Protein AF-A0AAD7XGA7-F1 (afdb_monomer)

Solvent-accessible surface area (backbone atoms only — not comparable to full-atom values): 20616 Å² total; per-residue (Å²): 137,58,79,69,60,62,56,56,60,54,59,63,58,65,71,72,74,77,84,82,86,83,87,84,80,91,86,93,84,79,73,71,61,60,57,54,52,50,51,51,54,51,52,55,58,54,64,69,71,58,70,83,87,40,52,66,62,49,49,53,52,42,36,77,71,39,61,87,50,31,67,64,58,67,72,50,53,56,70,55,52,43,50,49,52,54,51,50,51,29,59,74,70,67,54,63,84,75,68,81,78,76,78,78,74,82,79,84,74,87,77,80,96,81,59,73,79,62,52,59,56,54,56,51,56,52,51,55,53,50,52,54,54,38,53,53,40,43,52,52,22,52,55,27,43,50,52,17,50,53,28,52,54,52,69,72,69,63,51,72,71,40,44,67,72,62,31,71,73,57,44,54,49,44,67,52,32,35,56,46,12,25,55,26,7,48,52,19,18,52,52,29,46,52,52,34,51,54,40,52,53,24,55,78,64,77,33,59,70,60,32,53,53,48,58,62,72,42,44,67,58,53,53,50,26,50,52,30,36,54,50,15,55,54,31,40,54,51,41,53,46,50,53,45,50,48,73,31,67,70,74,58,18,51,54,52,41,54,51,50,50,50,52,49,51,51,50,52,52,51,50,52,52,51,50,62,68,45,46,72,77,72,48,76,78,76,77,78,76,74,76,77,71,92,78,75,95,82,83,82,80,84,84,79,87,80,91,76,96,79,81,81,92,78,81,88,74,75,79,81,81,82,74,82,73,79,77,77,77,79,76,90,79,80,91,83,86,90,131

Secondary structure (DSSP, 8-state):
--HHHHHHHHHHHHSSS-------------SHHHHHHHHHHHHHHHHHSS-TT-HHHHHHHHHHH-HHHHHHHHHS-HHHHHHHHHHHHHHHTT--------------PPPPTT-HHHHHHHHHHHHHHHHHHHHHHHHHHHHHHHHHHHHHHHHHH--HHHHHHH-HHHHHHHHHHHHHHHHHHHHHHHHHHHHHHHHHHHHHTT-HHHHHHHHHHTHHHHHHHHHHHHHHHHHHHHHHHHHHHHHS-HHHHHHHHHHHHHHHHHHHHHHHHHHHHHHHHHSPPPPPPPP--S-SSS-----------------------------------------

pLDDT: mean 76.24, std 19.51, range [33.47, 98.12]

Mean predicted aligned error: 15.99 Å

Organism: NCBI:txid2483200

Sequence (339 aa):
MSHAEVASARLIHSHAARGTTTTNGHGTTSNGESTRNLHAIAMTNLLQSVDCTNAEAVREHIKNRIPALAELVTEMDDATVLEFVAQFQRIVRGELPRRPRRRIEPKARAYPENEDEDEEKEDKLDIERVAFRLDGIEMYALVVSLTAGFGFSSLEMISDEEFEHLGWPFTWIFVVTAPLTVLCGLYATIVFALCSMYAKTALGSNKDKEMGVFMNSTGIYRLRAFNHFLVSIACFAIDVLIICLAKFRTRFGFLVCVFLAYLLYDGLRDTKAILAAAGPIFAPPPPPPPPSSPLAENSDADESSRVDPHRHKQQQKSPPVFTKRSSMRVSLSGGFFRR

Structure (mmCIF, N/CA/C/O backbone):
data_AF-A0AAD7XGA7-F1
#
_entry.id   AF-A0AAD7XGA7-F1
#
loop_
_atom_site.group_PDB
_atom_site.id
_atom_site.type_symbol
_atom_site.label_atom_id
_atom_site.label_alt_id
_atom_site.label_comp_id
_atom_site.label_asym_id
_atom_site.label_entity_id
_atom_site.label_seq_id
_atom_site.pdbx_PDB_ins_code
_atom_site.Cartn_x
_atom_site.Cartn_y
_atom_site.Cartn_z
_atom_site.occupancy
_atom_site.B_iso_or_equiv
_atom_site.auth_seq_id
_atom_site.auth_comp_id
_atom_site.auth_asym_id
_atom_site.auth_atom_id
_atom_site.pdbx_PDB_model_num
ATOM 1 N N . MET A 1 1 ? 34.761 36.275 -6.799 1.00 48.00 1 MET A N 1
ATOM 2 C CA . MET A 1 1 ? 34.859 35.639 -5.469 1.00 48.00 1 MET A CA 1
ATOM 3 C C . MET A 1 1 ? 35.371 36.675 -4.499 1.00 48.00 1 MET A C 1
ATOM 5 O O . MET A 1 1 ? 36.431 37.247 -4.736 1.00 48.00 1 MET A O 1
ATOM 9 N N . SER A 1 2 ? 34.557 37.019 -3.505 1.00 44.62 2 SER A N 1
ATOM 10 C CA . SER A 1 2 ? 34.856 38.134 -2.602 1.00 44.62 2 SER A CA 1
ATOM 11 C C . SER A 1 2 ? 35.764 37.672 -1.459 1.00 44.62 2 SER A C 1
ATOM 13 O O . SER A 1 2 ? 35.737 36.508 -1.061 1.00 44.62 2 SER A O 1
ATOM 15 N N . HIS A 1 3 ? 36.555 38.586 -0.895 1.00 41.09 3 HIS A N 1
ATOM 16 C CA . HIS A 1 3 ? 37.446 38.310 0.240 1.00 41.09 3 HIS A CA 1
ATOM 17 C C . HIS A 1 3 ? 36.727 37.727 1.480 1.00 41.09 3 HIS A C 1
ATOM 19 O O . HIS A 1 3 ? 37.387 37.148 2.342 1.00 41.09 3 HIS A O 1
ATOM 25 N N . ALA A 1 4 ? 35.391 37.811 1.553 1.00 46.69 4 ALA A N 1
ATOM 26 C CA . ALA A 1 4 ? 34.590 37.193 2.608 1.00 46.69 4 ALA A CA 1
ATOM 27 C C . ALA A 1 4 ? 34.460 35.660 2.461 1.00 46.69 4 ALA A C 1
ATOM 29 O O . ALA A 1 4 ? 34.395 34.951 3.465 1.00 46.69 4 ALA A O 1
ATOM 30 N N . GLU A 1 5 ? 34.505 35.120 1.237 1.00 46.31 5 GLU A N 1
ATOM 31 C CA . GLU A 1 5 ? 34.394 33.669 0.990 1.00 46.31 5 GLU A CA 1
ATOM 32 C C . GLU A 1 5 ? 35.684 32.921 1.366 1.00 46.31 5 GLU A C 1
ATOM 34 O O . GLU A 1 5 ? 35.641 31.805 1.884 1.00 46.31 5 GLU A O 1
ATOM 39 N N . VAL A 1 6 ? 36.845 33.570 1.213 1.00 56.69 6 VAL A N 1
ATOM 40 C CA . VAL A 1 6 ? 38.153 32.993 1.579 1.00 56.69 6 VAL A CA 1
ATOM 41 C C . VAL A 1 6 ? 38.350 32.944 3.104 1.00 56.69 6 VAL A C 1
ATOM 43 O O . VAL A 1 6 ? 39.041 32.058 3.613 1.00 56.69 6 VAL A O 1
ATOM 46 N N . ALA A 1 7 ? 37.709 33.845 3.856 1.00 48.78 7 ALA A N 1
ATOM 47 C CA . ALA A 1 7 ? 37.758 33.845 5.320 1.00 48.78 7 ALA A CA 1
ATOM 48 C C . ALA A 1 7 ? 36.898 32.725 5.937 1.00 48.78 7 ALA A C 1
ATOM 50 O O . ALA A 1 7 ? 37.311 32.109 6.919 1.00 48.78 7 ALA A O 1
ATOM 51 N N . SER A 1 8 ? 35.752 32.401 5.325 1.00 44.28 8 SER A N 1
ATOM 52 C CA . SER A 1 8 ? 34.866 31.330 5.808 1.00 44.28 8 SER A CA 1
ATOM 53 C C . SER A 1 8 ? 35.456 29.931 5.567 1.00 44.28 8 SER A C 1
ATOM 55 O O . SER A 1 8 ? 35.409 29.071 6.447 1.00 44.28 8 SER A O 1
ATOM 57 N N . ALA A 1 9 ? 36.138 29.723 4.434 1.00 46.97 9 ALA A N 1
ATOM 58 C CA . ALA A 1 9 ? 36.804 28.452 4.127 1.00 46.97 9 ALA A CA 1
ATOM 59 C C . ALA A 1 9 ? 38.007 28.146 5.049 1.00 46.97 9 ALA A C 1
ATOM 61 O O . ALA A 1 9 ? 38.299 26.981 5.328 1.00 46.97 9 ALA A O 1
ATOM 62 N N . ARG A 1 10 ? 38.691 29.173 5.581 1.00 47.06 10 ARG A N 1
ATOM 63 C CA . ARG A 1 10 ? 39.815 28.985 6.522 1.00 47.06 10 ARG A CA 1
ATOM 64 C C . ARG A 1 10 ? 39.383 28.650 7.950 1.00 47.06 10 ARG A C 1
ATOM 66 O O . ARG A 1 10 ? 40.171 28.038 8.669 1.00 47.06 10 ARG A O 1
ATOM 73 N N . LEU A 1 11 ? 38.157 28.985 8.356 1.00 45.00 11 LEU A N 1
ATOM 74 C CA . LEU A 1 11 ? 37.659 28.642 9.693 1.00 45.00 11 LEU A CA 1
ATOM 75 C C . LEU A 1 11 ? 37.227 27.169 9.798 1.00 45.00 11 LEU A C 1
ATOM 77 O O . LEU A 1 11 ? 37.365 26.559 10.853 1.00 45.00 11 LEU A O 1
ATOM 81 N N . ILE A 1 12 ? 36.770 26.575 8.691 1.00 47.19 12 ILE A N 1
ATOM 82 C CA . ILE A 1 12 ? 36.323 25.173 8.650 1.00 47.19 12 ILE A CA 1
ATOM 83 C C . ILE A 1 12 ? 37.523 24.208 8.641 1.00 47.19 12 ILE A C 1
ATOM 85 O O . ILE A 1 12 ? 37.477 23.152 9.269 1.00 47.19 12 ILE A O 1
ATOM 89 N N . HIS A 1 13 ? 38.645 24.595 8.027 1.00 43.72 13 HIS A N 1
ATOM 90 C CA . HIS A 1 13 ? 39.851 23.760 8.005 1.00 43.72 13 HIS A CA 1
ATOM 91 C C . HIS A 1 13 ? 40.674 23.786 9.307 1.00 43.72 13 HIS A C 1
ATOM 93 O O . HIS A 1 13 ? 41.436 22.850 9.548 1.00 43.72 13 HIS A O 1
ATOM 99 N N . SER A 1 14 ? 40.526 24.800 10.174 1.00 38.59 14 SER A N 1
ATOM 100 C CA . SER A 1 14 ? 41.306 24.883 11.424 1.00 38.59 14 SER A CA 1
ATOM 101 C C . SER A 1 14 ? 40.772 23.980 12.547 1.00 38.59 14 SER A C 1
ATOM 103 O O . SER A 1 14 ? 41.531 23.610 13.443 1.00 38.59 14 SER A O 1
ATOM 105 N N . HIS A 1 15 ? 39.511 23.543 12.465 1.00 42.59 15 HIS A N 1
ATOM 106 C CA . HIS A 1 15 ? 38.919 22.604 13.425 1.00 42.59 15 HIS A CA 1
ATOM 107 C C . HIS A 1 15 ? 39.176 21.124 13.096 1.00 42.59 15 HIS A C 1
ATOM 109 O O . HIS A 1 15 ? 39.022 20.279 13.974 1.00 42.59 15 HIS A O 1
ATOM 115 N N . ALA A 1 16 ? 39.636 20.799 11.883 1.00 42.88 16 ALA A N 1
ATOM 116 C CA . ALA A 1 16 ? 39.918 19.420 11.472 1.00 42.88 16 ALA A CA 1
ATOM 117 C C . ALA A 1 16 ? 41.337 18.923 11.837 1.00 42.88 16 ALA A C 1
ATOM 119 O O . ALA A 1 16 ? 41.615 17.734 11.721 1.00 42.88 16 ALA A O 1
ATOM 120 N N . ALA A 1 17 ? 42.241 19.804 12.288 1.00 42.75 17 ALA A N 1
ATOM 121 C CA . ALA A 1 17 ? 43.667 19.484 12.462 1.00 42.75 17 ALA A CA 1
ATOM 122 C C . ALA A 1 17 ? 44.133 19.270 13.921 1.00 42.75 17 ALA A C 1
ATOM 124 O O . ALA A 1 17 ? 45.327 19.106 14.164 1.00 42.75 17 ALA A O 1
ATOM 125 N N . ARG A 1 18 ? 43.232 19.252 14.913 1.00 42.09 18 ARG A N 1
ATOM 126 C CA . ARG A 1 18 ? 43.569 18.929 16.317 1.00 42.09 18 ARG A CA 1
ATOM 127 C C . ARG A 1 18 ? 42.796 17.698 16.783 1.00 42.09 18 ARG A C 1
ATOM 129 O O . ARG A 1 18 ? 41.744 17.825 17.397 1.00 42.09 18 ARG A O 1
ATOM 136 N N . GLY A 1 19 ? 43.321 16.511 16.485 1.00 39.66 19 GLY A N 1
ATOM 137 C CA . GLY A 1 19 ? 42.663 15.257 16.860 1.00 39.66 19 GLY A CA 1
ATOM 138 C C . GLY A 1 19 ? 43.491 13.984 16.668 1.00 39.66 19 GLY A C 1
ATOM 139 O O . GLY A 1 19 ? 42.946 12.971 16.258 1.00 39.66 19 GLY A O 1
ATOM 140 N N . THR A 1 20 ? 44.791 14.013 16.951 1.00 46.19 20 THR A N 1
ATOM 141 C CA . THR A 1 20 ? 45.648 12.821 17.130 1.00 46.19 20 THR A CA 1
ATOM 142 C C . THR A 1 20 ? 46.496 13.128 18.364 1.00 46.19 20 THR A C 1
ATOM 144 O O . THR A 1 20 ? 47.110 14.188 18.402 1.00 46.19 20 THR A O 1
ATOM 147 N N . THR A 1 21 ? 46.549 12.373 19.457 1.00 42.97 2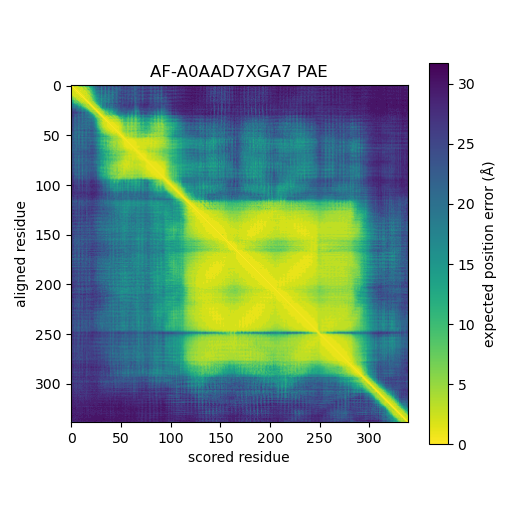1 THR A N 1
ATOM 148 C CA . THR A 1 21 ? 46.610 10.919 19.661 1.00 42.97 21 THR A CA 1
ATOM 149 C C . THR A 1 21 ? 46.607 10.722 21.185 1.00 42.97 21 THR A C 1
ATOM 151 O O . THR A 1 21 ? 47.334 11.474 21.823 1.00 42.97 21 THR A O 1
ATOM 154 N N . THR A 1 22 ? 45.881 9.736 21.738 1.00 37.78 22 THR A N 1
ATOM 155 C CA . THR A 1 22 ? 46.388 8.730 22.711 1.00 37.78 22 THR A CA 1
ATOM 156 C C . THR A 1 22 ? 45.269 7.839 23.288 1.00 37.78 22 THR A C 1
ATOM 158 O O . THR A 1 22 ? 44.403 8.278 24.031 1.00 37.78 22 THR A O 1
ATOM 161 N N . THR A 1 23 ? 45.366 6.554 22.932 1.00 44.09 23 THR A N 1
ATOM 162 C CA . THR A 1 23 ? 45.214 5.339 23.762 1.00 44.09 23 THR A CA 1
ATOM 163 C C . THR A 1 23 ? 43.955 5.066 24.605 1.00 44.09 23 THR A C 1
ATOM 165 O O . THR A 1 23 ? 43.689 5.730 25.599 1.00 44.09 23 THR A O 1
ATOM 168 N N . ASN A 1 24 ? 43.410 3.876 24.312 1.00 40.06 24 ASN A N 1
ATOM 169 C CA . ASN A 1 24 ? 42.726 2.905 25.176 1.00 40.06 24 ASN A CA 1
ATOM 170 C C . ASN A 1 24 ? 41.210 3.018 25.380 1.00 40.06 24 ASN A C 1
ATOM 172 O O . ASN A 1 24 ? 40.706 3.933 26.014 1.00 40.06 24 ASN A O 1
ATOM 176 N N . GLY A 1 25 ? 40.538 1.927 24.992 1.00 43.03 25 GLY A N 1
ATOM 177 C CA . GLY A 1 25 ? 39.395 1.392 25.728 1.00 43.03 25 GLY A CA 1
ATOM 178 C C . GLY A 1 25 ? 38.019 1.681 25.136 1.00 43.03 25 GLY A C 1
ATOM 179 O O . GLY A 1 25 ? 37.479 2.754 25.328 1.00 43.03 25 GLY A O 1
ATOM 180 N N . HIS A 1 26 ? 37.446 0.645 24.517 1.00 49.06 26 HIS A N 1
ATOM 181 C CA . HIS A 1 26 ? 36.036 0.246 24.634 1.00 49.06 26 HIS A CA 1
ATOM 182 C C . HIS A 1 26 ? 34.930 1.293 24.356 1.00 49.06 26 HIS A C 1
ATOM 184 O O . HIS A 1 26 ? 34.649 2.162 25.173 1.00 49.06 26 HIS A O 1
ATOM 190 N N . GLY A 1 27 ? 34.191 1.089 23.256 1.00 46.06 27 GLY A N 1
ATOM 191 C CA . GLY A 1 27 ? 32.863 1.683 23.039 1.00 46.06 27 GLY A CA 1
ATOM 192 C C . GLY A 1 27 ? 32.710 2.386 21.691 1.00 46.06 27 GLY A C 1
ATOM 193 O O . GLY A 1 27 ? 32.879 3.595 21.590 1.00 46.06 27 GLY A O 1
ATOM 194 N N . THR A 1 28 ? 32.359 1.640 20.642 1.00 51.22 28 THR A N 1
ATOM 195 C CA . THR A 1 28 ? 32.088 2.185 19.301 1.00 51.22 28 THR A CA 1
ATOM 196 C C . THR A 1 28 ? 30.614 2.050 18.936 1.00 51.22 28 THR A C 1
ATOM 198 O O . THR A 1 28 ? 30.258 1.144 18.197 1.00 51.22 28 THR A O 1
ATOM 201 N N . THR A 1 29 ? 29.772 2.966 19.414 1.00 52.16 29 THR A N 1
ATOM 202 C CA . THR A 1 29 ? 28.463 3.316 18.822 1.00 52.16 29 THR A CA 1
ATOM 203 C C . THR A 1 29 ? 28.006 4.628 19.467 1.00 52.16 29 THR A C 1
ATOM 205 O O . THR A 1 29 ? 27.763 4.598 20.665 1.00 52.16 29 THR A O 1
ATOM 208 N N . SER A 1 30 ? 27.942 5.751 18.723 1.00 53.09 30 SER A N 1
ATOM 209 C CA . SER A 1 30 ? 27.145 6.979 19.037 1.00 53.09 30 SER A CA 1
ATOM 210 C C . SER A 1 30 ? 27.674 8.287 18.378 1.00 53.09 30 SER A C 1
ATOM 212 O O . SER A 1 30 ? 27.474 9.372 18.914 1.00 53.09 30 SER A O 1
ATOM 214 N N . ASN A 1 31 ? 28.324 8.266 17.205 1.00 51.50 31 ASN A N 1
ATOM 215 C CA . ASN A 1 31 ? 28.651 9.529 16.494 1.00 51.50 31 ASN A CA 1
ATOM 216 C C . ASN A 1 31 ? 27.720 9.851 15.308 1.00 51.50 31 ASN A C 1
ATOM 218 O O . ASN A 1 31 ? 27.704 10.987 14.843 1.00 51.50 31 ASN A O 1
ATOM 222 N N . GLY A 1 32 ? 26.894 8.901 14.851 1.00 48.88 32 GLY A N 1
ATOM 223 C CA . GLY A 1 32 ? 25.951 9.112 13.739 1.00 48.88 32 GLY A CA 1
ATOM 224 C C . GLY A 1 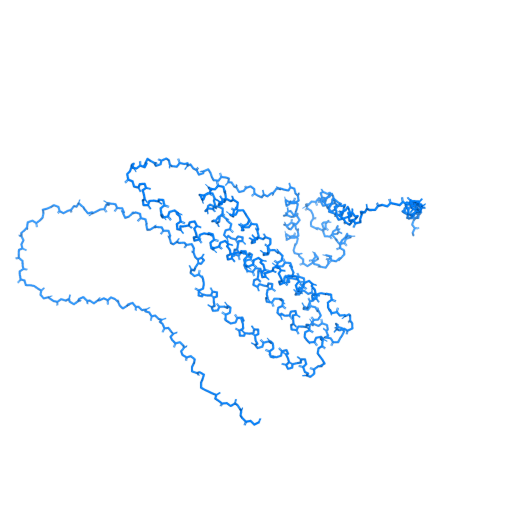32 ? 24.601 9.731 14.128 1.00 48.88 32 GLY A C 1
ATOM 225 O O . GLY A 1 32 ? 23.925 10.306 13.280 1.00 48.88 32 GLY A O 1
ATOM 226 N N . GLU A 1 33 ? 24.194 9.646 15.398 1.00 49.81 33 GLU A N 1
ATOM 227 C CA . GLU A 1 33 ? 22.916 10.218 15.861 1.00 49.81 33 GLU A CA 1
ATOM 228 C C . GLU A 1 33 ? 23.008 11.729 16.119 1.00 49.81 33 GLU A C 1
ATOM 230 O O . GLU A 1 33 ? 22.039 12.459 15.907 1.00 49.81 33 GLU A O 1
ATOM 235 N N . SER A 1 34 ? 24.195 12.226 16.485 1.00 52.56 34 SER A N 1
ATOM 236 C CA . SER A 1 34 ? 24.418 13.649 16.766 1.00 52.56 34 SER A CA 1
ATOM 237 C C . SER A 1 34 ? 24.274 14.523 15.510 1.00 52.56 34 SER A C 1
ATOM 239 O O . SER A 1 34 ? 23.644 15.580 15.549 1.00 52.56 34 SER A O 1
ATOM 241 N N . THR A 1 35 ? 24.756 14.055 14.353 1.00 54.00 35 THR A N 1
ATOM 242 C CA . THR A 1 35 ? 24.652 14.795 13.082 1.00 54.00 35 THR A CA 1
ATOM 243 C C . THR A 1 35 ? 23.235 14.791 12.504 1.00 54.00 35 THR A C 1
ATOM 245 O O . THR A 1 35 ? 22.808 15.797 11.936 1.00 54.00 35 THR A O 1
ATOM 248 N N . ARG A 1 36 ? 22.464 13.710 12.701 1.00 53.53 36 ARG A N 1
ATOM 249 C CA . ARG A 1 36 ? 21.051 13.629 12.283 1.00 53.53 36 ARG A CA 1
ATOM 250 C C . ARG A 1 36 ? 20.156 14.566 13.095 1.00 53.53 36 ARG A C 1
ATOM 252 O O . ARG A 1 36 ? 19.323 15.259 12.514 1.00 53.53 36 ARG A O 1
ATOM 259 N N . ASN A 1 37 ? 20.384 14.660 14.406 1.00 58.28 37 ASN A N 1
ATOM 260 C CA . ASN A 1 37 ? 19.661 15.604 15.261 1.00 58.28 37 ASN A CA 1
ATOM 261 C C . ASN A 1 37 ? 20.009 17.063 14.933 1.00 58.28 37 ASN A C 1
ATOM 263 O O . ASN A 1 37 ? 19.118 17.910 14.927 1.00 58.28 37 ASN A O 1
ATOM 267 N N . LEU A 1 38 ? 21.265 17.360 14.577 1.00 66.69 38 LEU A N 1
ATOM 268 C CA . LEU A 1 38 ? 21.657 18.709 14.157 1.00 66.69 38 LEU A CA 1
ATOM 269 C C . LEU A 1 38 ? 20.983 19.128 12.842 1.00 66.69 38 LEU A C 1
ATOM 271 O O . LEU A 1 38 ? 20.520 20.261 12.727 1.00 66.69 38 LEU A O 1
ATOM 275 N N . HIS A 1 39 ? 20.888 18.212 11.872 1.00 60.50 39 HIS A N 1
ATOM 276 C CA . HIS A 1 39 ? 20.206 18.468 10.602 1.00 60.50 39 HIS A CA 1
ATOM 277 C C . HIS A 1 39 ? 18.705 18.691 10.793 1.00 60.50 39 HIS A C 1
ATOM 279 O O . HIS A 1 39 ? 18.154 19.620 10.204 1.00 60.50 39 HIS A O 1
ATOM 285 N N . ALA A 1 40 ? 18.061 17.893 11.652 1.00 57.28 40 ALA A N 1
ATOM 286 C CA . ALA A 1 40 ? 16.655 18.073 11.991 1.00 57.28 40 ALA A CA 1
ATOM 287 C C . ALA A 1 40 ? 16.422 19.439 12.654 1.00 57.28 40 ALA A C 1
ATOM 289 O O . ALA A 1 40 ? 15.600 20.205 12.168 1.00 57.28 40 ALA A O 1
ATOM 290 N N . ILE A 1 41 ? 17.204 19.794 13.683 1.00 68.06 41 ILE A N 1
ATOM 291 C CA . ILE A 1 41 ? 17.089 21.078 14.399 1.00 68.06 41 ILE A CA 1
ATOM 292 C C . ILE A 1 41 ? 17.356 22.274 13.470 1.00 68.06 41 ILE A C 1
ATOM 294 O O . ILE A 1 41 ? 16.639 23.275 13.532 1.00 68.06 41 ILE A O 1
ATOM 298 N N . ALA A 1 42 ? 18.345 22.174 12.576 1.00 70.00 42 ALA A N 1
ATOM 299 C CA . ALA A 1 42 ? 18.620 23.208 11.582 1.00 70.00 42 ALA A CA 1
ATOM 300 C C . ALA A 1 42 ? 17.446 23.384 10.604 1.00 70.00 42 ALA A C 1
ATOM 302 O O . ALA A 1 42 ? 17.057 24.520 10.335 1.00 70.00 42 ALA A O 1
ATOM 303 N N . MET A 1 43 ? 16.834 22.287 10.134 1.00 63.69 43 MET A N 1
ATOM 304 C CA . MET A 1 43 ? 15.638 22.330 9.279 1.00 63.69 43 MET A CA 1
ATOM 305 C C . MET A 1 43 ? 14.453 22.994 9.987 1.00 63.69 43 MET A C 1
ATOM 307 O O . MET A 1 43 ? 13.762 23.818 9.388 1.00 63.69 43 MET A O 1
ATOM 311 N N . THR A 1 44 ? 14.243 22.683 11.269 1.00 67.25 44 THR A N 1
ATOM 312 C CA . THR A 1 44 ? 13.156 23.253 12.075 1.00 67.25 44 THR A CA 1
ATOM 313 C C . THR A 1 44 ? 13.308 24.763 12.255 1.00 67.25 44 THR A C 1
ATOM 315 O O . THR A 1 44 ? 12.346 25.506 12.062 1.00 67.25 44 THR A O 1
ATOM 318 N N . ASN A 1 45 ? 14.520 25.228 12.574 1.00 71.31 45 ASN A N 1
ATOM 319 C CA . ASN A 1 45 ? 14.809 26.651 12.769 1.00 71.31 45 ASN A CA 1
ATOM 320 C C . ASN A 1 45 ? 14.756 27.439 11.451 1.00 71.31 45 ASN A C 1
ATOM 322 O O . ASN A 1 45 ? 14.292 28.577 11.429 1.00 71.31 45 ASN A O 1
ATOM 326 N N . LEU A 1 46 ? 15.180 26.828 10.339 1.00 65.44 46 LEU A N 1
ATOM 327 C CA . LEU A 1 46 ? 15.096 27.434 9.007 1.00 65.44 46 LEU A CA 1
ATOM 328 C C . LEU A 1 46 ? 13.642 27.679 8.593 1.00 65.44 46 LEU A C 1
ATOM 330 O O . LEU A 1 46 ? 13.294 28.792 8.202 1.00 65.44 46 LEU A O 1
ATOM 334 N N . LEU A 1 47 ? 12.773 26.682 8.761 1.00 62.69 47 LEU A N 1
ATOM 335 C CA . LEU A 1 47 ? 11.366 26.773 8.359 1.00 62.69 47 LEU A CA 1
ATOM 336 C C . LEU A 1 47 ? 10.508 27.657 9.277 1.00 62.69 47 LEU A C 1
ATOM 338 O O . LEU A 1 47 ? 9.412 28.051 8.882 1.00 62.69 47 LEU A O 1
ATOM 342 N N . GLN A 1 48 ? 10.993 28.000 10.474 1.00 72.19 48 GLN A N 1
ATOM 343 C CA . GLN A 1 48 ? 10.350 28.988 11.346 1.00 72.19 48 GLN A CA 1
ATOM 344 C C . GLN A 1 48 ? 10.591 30.438 10.903 1.00 72.19 48 GLN A C 1
ATOM 346 O O . GLN A 1 48 ? 9.804 31.306 11.269 1.00 72.19 48 GLN A O 1
ATOM 351 N N . SER A 1 49 ? 11.647 30.701 10.124 1.00 74.44 49 SER A N 1
ATOM 352 C CA . SER A 1 49 ? 12.019 32.056 9.684 1.00 74.44 49 SER A CA 1
ATOM 353 C C . SER A 1 49 ? 11.344 32.516 8.388 1.00 74.44 49 SER A C 1
ATOM 355 O O . SER A 1 49 ? 11.432 33.692 8.043 1.00 74.44 49 SER A O 1
ATOM 357 N N . VAL A 1 50 ? 10.678 31.610 7.666 1.00 75.75 50 VAL A N 1
ATOM 358 C CA . VAL A 1 50 ? 10.060 31.921 6.373 1.00 75.75 50 VAL A CA 1
ATOM 359 C C . VAL A 1 50 ? 8.664 32.495 6.589 1.00 75.75 50 VAL A C 1
ATOM 361 O O . VAL A 1 50 ? 7.779 31.831 7.134 1.00 75.75 50 VAL A O 1
ATOM 364 N N . ASP A 1 51 ? 8.470 33.730 6.136 1.00 76.12 51 ASP A N 1
ATOM 365 C CA . ASP A 1 51 ? 7.180 34.406 6.163 1.00 76.12 51 ASP A CA 1
ATOM 366 C C . ASP A 1 51 ? 6.226 33.714 5.172 1.00 76.12 51 ASP A C 1
ATOM 368 O O . ASP A 1 51 ? 6.423 33.738 3.957 1.00 76.12 51 ASP A O 1
ATOM 372 N N . CYS A 1 52 ? 5.213 33.018 5.691 1.00 73.88 52 CYS A N 1
ATOM 373 C CA . CYS A 1 52 ? 4.360 32.100 4.917 1.00 73.88 52 CYS A CA 1
ATOM 374 C C . CYS A 1 52 ? 3.272 32.812 4.107 1.00 73.88 52 CYS A C 1
ATOM 376 O O . CYS A 1 52 ? 2.315 32.186 3.663 1.00 73.88 52 CYS A O 1
ATOM 378 N N . THR A 1 53 ? 3.364 34.130 3.976 1.00 82.31 53 THR A N 1
ATOM 379 C CA . THR A 1 53 ? 2.360 34.958 3.305 1.00 82.31 53 THR A CA 1
ATOM 380 C C . THR A 1 53 ? 2.584 35.038 1.797 1.00 82.31 53 THR A C 1
ATOM 382 O O . THR A 1 53 ? 1.654 35.380 1.072 1.00 82.31 53 THR A O 1
ATOM 385 N N . ASN A 1 54 ? 3.781 34.683 1.313 1.00 89.44 54 ASN A N 1
ATOM 386 C CA . ASN A 1 54 ? 4.141 34.751 -0.100 1.00 89.44 54 ASN A CA 1
ATOM 387 C C . ASN A 1 54 ? 4.670 33.403 -0.623 1.00 89.44 54 ASN A C 1
ATOM 389 O O . ASN A 1 54 ? 5.738 32.940 -0.217 1.00 89.44 54 ASN A O 1
ATOM 393 N N . ALA A 1 55 ? 3.936 32.795 -1.559 1.00 84.56 55 ALA A N 1
ATOM 394 C CA . ALA A 1 55 ? 4.306 31.527 -2.183 1.00 84.56 55 ALA A CA 1
ATOM 395 C C . ALA A 1 55 ? 5.626 31.621 -2.968 1.00 84.56 55 ALA A C 1
ATOM 397 O O . ALA A 1 55 ? 6.434 30.698 -2.895 1.00 84.56 55 ALA A O 1
ATOM 398 N N . GLU A 1 56 ? 5.904 32.736 -3.650 1.00 86.56 56 GLU A N 1
ATOM 399 C CA . GLU A 1 56 ? 7.147 32.903 -4.416 1.00 86.56 56 GLU A CA 1
ATOM 400 C C . GLU A 1 56 ? 8.380 32.898 -3.507 1.00 86.56 56 GLU A C 1
ATOM 402 O O . GLU A 1 56 ? 9.357 32.209 -3.801 1.00 86.56 56 GLU A O 1
ATOM 407 N N . ALA A 1 57 ? 8.307 33.578 -2.357 1.00 86.12 57 ALA A N 1
ATOM 408 C CA . ALA A 1 57 ? 9.386 33.587 -1.368 1.00 86.12 57 ALA A CA 1
ATOM 409 C C . ALA A 1 57 ? 9.658 32.178 -0.819 1.00 86.12 57 ALA A C 1
ATOM 411 O O . ALA A 1 57 ? 10.810 31.780 -0.640 1.00 86.12 57 ALA A O 1
ATOM 412 N N . VAL A 1 58 ? 8.598 31.393 -0.603 1.00 83.06 58 VAL A N 1
ATOM 413 C CA . VAL A 1 58 ? 8.697 29.986 -0.197 1.00 83.06 58 VAL A CA 1
ATOM 414 C C . VAL A 1 58 ? 9.360 29.145 -1.294 1.00 83.06 58 VAL A C 1
ATOM 416 O O . VAL A 1 58 ? 10.285 28.388 -0.994 1.00 83.06 58 VAL A O 1
ATOM 419 N N . ARG A 1 59 ? 8.946 29.290 -2.561 1.00 84.69 59 ARG A N 1
ATOM 420 C CA . ARG A 1 59 ? 9.539 28.552 -3.693 1.00 84.69 59 ARG A CA 1
ATOM 421 C C . ARG A 1 59 ? 11.015 28.889 -3.874 1.00 84.69 59 ARG A C 1
ATOM 423 O O . ARG A 1 59 ? 11.826 27.979 -4.028 1.00 84.69 59 ARG A O 1
ATOM 430 N N . GLU A 1 60 ? 11.378 30.168 -3.822 1.00 87.69 60 GLU A N 1
ATOM 431 C CA . GLU A 1 60 ? 12.766 30.619 -3.952 1.00 87.69 60 GLU A CA 1
ATOM 432 C C . GLU A 1 60 ? 13.629 30.094 -2.795 1.00 87.69 60 GLU A C 1
ATOM 434 O O . GLU A 1 60 ? 14.740 29.598 -3.008 1.00 87.69 60 GLU A O 1
ATOM 439 N N . HIS A 1 61 ? 13.092 30.106 -1.571 1.00 84.12 61 HIS A N 1
ATOM 440 C CA . HIS A 1 61 ? 13.784 29.565 -0.406 1.00 84.12 61 HIS A CA 1
ATOM 441 C C . HIS A 1 61 ? 13.998 28.048 -0.510 1.00 84.12 61 HIS A C 1
ATOM 443 O O . HIS A 1 61 ? 15.099 27.566 -0.232 1.00 84.12 61 HIS A O 1
ATOM 449 N N . ILE A 1 62 ? 12.984 27.294 -0.955 1.00 80.25 62 ILE A N 1
ATOM 450 C CA . ILE A 1 62 ? 13.096 25.844 -1.175 1.00 80.25 62 ILE A CA 1
ATOM 451 C C . ILE A 1 62 ? 14.096 25.551 -2.298 1.00 80.25 62 ILE A C 1
ATOM 453 O O . ILE A 1 62 ? 14.988 24.727 -2.111 1.00 80.25 62 ILE A O 1
ATOM 457 N N . LYS A 1 63 ? 14.018 26.272 -3.422 1.00 85.38 63 LYS A N 1
ATOM 458 C CA . LYS A 1 63 ? 14.915 26.112 -4.575 1.00 85.38 63 LYS A CA 1
ATOM 459 C C . LYS A 1 63 ? 16.382 26.342 -4.213 1.00 85.38 63 LYS A C 1
ATOM 461 O O . LYS A 1 63 ? 17.243 25.569 -4.623 1.00 85.38 63 LYS A O 1
ATOM 466 N N . ASN A 1 64 ? 16.664 27.365 -3.407 1.00 87.31 64 ASN A N 1
ATOM 467 C CA . ASN A 1 64 ? 18.026 27.704 -2.991 1.00 87.31 64 ASN A CA 1
ATOM 468 C C . ASN A 1 64 ? 18.615 26.733 -1.954 1.00 87.31 64 ASN A C 1
ATOM 470 O O . ASN A 1 64 ? 19.833 26.687 -1.784 1.00 87.31 64 ASN A O 1
ATOM 474 N N . ARG A 1 65 ? 17.780 25.986 -1.221 1.00 81.00 65 ARG A N 1
ATOM 475 C CA . ARG A 1 65 ? 18.228 25.148 -0.093 1.00 81.00 65 ARG A CA 1
ATOM 476 C C . ARG A 1 65 ? 18.129 23.654 -0.350 1.00 81.00 65 ARG A C 1
ATOM 478 O O . ARG A 1 65 ? 18.958 22.909 0.162 1.00 81.00 65 ARG A O 1
ATOM 485 N N . ILE A 1 66 ? 17.142 23.222 -1.124 1.00 81.75 66 ILE A N 1
ATOM 486 C CA . ILE A 1 66 ? 16.900 21.820 -1.455 1.00 81.75 66 ILE A CA 1
ATOM 487 C C . ILE A 1 66 ? 16.683 21.741 -2.971 1.00 81.75 66 ILE A C 1
ATOM 489 O O . ILE A 1 66 ? 15.544 21.644 -3.427 1.00 81.75 66 ILE A O 1
ATOM 493 N N . PRO A 1 67 ? 17.763 21.789 -3.774 1.00 75.69 67 PRO A N 1
ATOM 494 C CA . PRO A 1 67 ? 17.653 21.807 -5.233 1.00 75.69 67 PRO A CA 1
ATOM 495 C C . PRO A 1 67 ? 16.910 20.579 -5.782 1.00 75.69 67 PRO A C 1
ATOM 497 O O . PRO A 1 67 ? 16.213 20.693 -6.782 1.00 75.69 67 PRO A O 1
ATOM 500 N N . ALA A 1 68 ? 16.957 19.444 -5.075 1.00 63.69 68 ALA A N 1
ATOM 501 C CA . ALA A 1 68 ? 16.199 18.237 -5.413 1.00 63.69 68 ALA A CA 1
ATOM 502 C C . ALA A 1 68 ? 14.665 18.402 -5.321 1.00 63.69 68 ALA A C 1
ATOM 504 O O . ALA A 1 68 ? 13.936 17.665 -5.971 1.00 63.69 68 ALA A O 1
ATOM 505 N N . LEU A 1 69 ? 14.163 19.357 -4.528 1.00 70.31 69 LEU A N 1
ATOM 506 C CA . LEU A 1 69 ? 12.730 19.670 -4.433 1.00 70.31 69 LEU A CA 1
ATOM 507 C C . LEU A 1 69 ? 12.318 20.834 -5.341 1.00 70.31 69 LEU A C 1
ATOM 509 O O . LEU A 1 69 ? 11.131 21.143 -5.419 1.00 70.31 69 LEU A O 1
ATOM 513 N N . ALA A 1 70 ? 13.269 21.489 -6.014 1.00 81.19 70 ALA A N 1
ATOM 514 C CA . ALA A 1 70 ? 12.990 22.678 -6.807 1.00 81.19 70 ALA A CA 1
ATOM 515 C C . ALA A 1 70 ? 12.026 22.386 -7.964 1.00 81.19 70 ALA A C 1
ATOM 517 O O . ALA A 1 70 ? 11.071 23.136 -8.133 1.00 81.19 70 ALA A O 1
ATOM 518 N N . GLU A 1 71 ? 12.238 21.292 -8.704 1.00 76.06 71 GLU A N 1
ATOM 519 C CA . GLU A 1 71 ? 11.367 20.905 -9.826 1.00 76.06 71 GLU A CA 1
ATOM 520 C C . GLU A 1 71 ? 9.953 20.551 -9.351 1.00 76.06 71 GLU A C 1
ATOM 522 O O . GLU A 1 71 ? 8.970 21.068 -9.882 1.00 76.06 71 GLU A O 1
ATOM 527 N N . LEU A 1 72 ? 9.843 19.772 -8.270 1.00 71.62 72 LEU A N 1
ATOM 528 C CA . LEU A 1 72 ? 8.551 19.385 -7.700 1.00 71.62 72 LEU A CA 1
ATOM 529 C C . LEU A 1 72 ? 7.750 20.608 -7.229 1.00 71.62 72 LEU A C 1
ATOM 531 O O . LEU A 1 72 ? 6.554 20.722 -7.479 1.00 71.62 72 LEU A O 1
ATOM 535 N N . VAL A 1 73 ? 8.418 21.549 -6.560 1.00 80.25 73 VAL A N 1
ATOM 536 C CA . VAL A 1 73 ? 7.780 22.756 -6.030 1.00 80.25 73 VAL A CA 1
ATOM 537 C C . VAL A 1 73 ? 7.446 23.758 -7.131 1.00 80.25 73 VAL A C 1
ATOM 539 O O . VAL A 1 73 ? 6.522 24.545 -6.950 1.00 80.25 73 VAL A O 1
ATOM 542 N N . THR A 1 74 ? 8.128 23.743 -8.281 1.00 85.75 74 THR A N 1
ATOM 543 C CA . THR A 1 74 ? 7.752 24.593 -9.425 1.00 85.75 74 THR A CA 1
ATOM 544 C C . THR A 1 74 ? 6.464 24.151 -10.117 1.00 85.75 74 THR A C 1
ATOM 546 O O . THR A 1 74 ? 5.762 25.005 -10.650 1.00 85.75 74 THR A O 1
ATOM 549 N N . GLU A 1 75 ? 6.101 22.870 -10.052 1.00 86.50 75 GLU A N 1
ATOM 550 C CA . GLU A 1 75 ? 4.888 22.347 -10.703 1.00 86.50 75 GLU A CA 1
ATOM 551 C C . GLU A 1 75 ? 3.608 22.499 -9.866 1.00 86.50 75 GLU A C 1
ATOM 553 O O . GLU A 1 75 ? 2.501 22.412 -10.395 1.00 86.50 75 GLU A O 1
ATOM 558 N N . MET A 1 76 ? 3.728 22.744 -8.559 1.00 82.88 76 MET A N 1
ATOM 559 C CA . MET A 1 76 ? 2.575 22.888 -7.664 1.00 82.88 76 MET A CA 1
ATOM 560 C C . MET A 1 76 ? 1.881 24.250 -7.828 1.00 82.88 76 MET A C 1
ATOM 562 O O . MET A 1 76 ? 2.529 25.247 -8.133 1.00 82.88 76 MET A O 1
ATOM 566 N N . ASP A 1 77 ? 0.571 24.315 -7.577 1.00 91.62 77 ASP A N 1
ATOM 567 C CA . ASP A 1 77 ? -0.184 25.571 -7.413 1.00 91.62 77 ASP A CA 1
ATOM 568 C C . ASP A 1 77 ? 0.261 26.289 -6.121 1.00 91.62 77 ASP A C 1
ATOM 570 O O . ASP A 1 77 ? 0.526 25.636 -5.106 1.00 91.62 77 ASP A O 1
ATOM 574 N N . ASP A 1 78 ? 0.313 27.623 -6.139 1.00 88.75 78 ASP A N 1
ATOM 575 C CA . ASP A 1 78 ? 0.594 28.475 -4.977 1.00 88.75 78 ASP A CA 1
ATOM 576 C C . ASP A 1 78 ? -0.278 28.123 -3.767 1.00 88.75 78 ASP A C 1
ATOM 578 O O . ASP A 1 78 ? 0.229 28.043 -2.646 1.00 88.75 78 ASP A O 1
ATOM 582 N N . ALA A 1 79 ? -1.566 27.832 -3.983 1.00 84.25 79 ALA A N 1
ATOM 583 C CA . ALA A 1 79 ? -2.467 27.416 -2.910 1.00 84.25 79 ALA A CA 1
ATOM 584 C C . ALA A 1 79 ? -2.001 26.108 -2.247 1.00 84.25 79 ALA A C 1
ATOM 586 O O . ALA A 1 79 ? -2.025 25.981 -1.021 1.00 84.25 79 ALA A O 1
ATOM 587 N N . THR A 1 80 ? -1.506 25.160 -3.047 1.00 77.56 80 THR A N 1
ATOM 588 C CA . THR A 1 80 ? -1.037 23.853 -2.563 1.00 77.56 80 THR A CA 1
ATOM 589 C C . THR A 1 80 ? 0.309 23.977 -1.849 1.00 77.56 80 THR A C 1
ATOM 591 O O . THR A 1 80 ? 0.526 23.329 -0.826 1.00 77.56 80 THR A O 1
ATOM 594 N N . VAL A 1 81 ? 1.209 24.834 -2.346 1.00 80.69 81 VAL A N 1
ATOM 595 C CA . VAL A 1 81 ? 2.500 25.122 -1.695 1.00 80.69 81 VAL A CA 1
ATOM 596 C C . VAL A 1 81 ? 2.276 25.752 -0.320 1.00 80.69 81 VAL A C 1
ATOM 598 O O . VAL A 1 81 ? 2.871 25.315 0.667 1.00 80.69 81 VAL A O 1
ATOM 601 N N . LEU A 1 82 ? 1.381 26.739 -0.232 1.00 84.56 82 LEU A N 1
ATOM 602 C CA . LEU A 1 82 ? 1.047 27.399 1.029 1.00 84.56 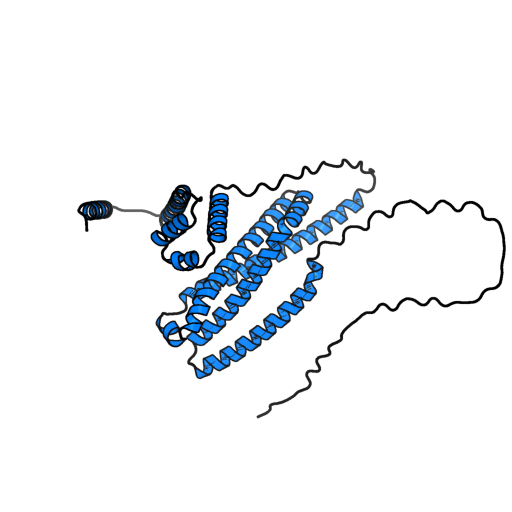82 LEU A CA 1
ATOM 603 C C . LEU A 1 82 ? 0.354 26.446 2.010 1.00 84.56 82 LEU A C 1
ATOM 605 O O . LEU A 1 82 ? 0.700 26.438 3.192 1.00 84.56 82 LEU A O 1
ATOM 609 N N . GLU A 1 83 ? -0.577 25.609 1.540 1.00 81.94 83 GLU A N 1
ATOM 610 C CA . GLU A 1 83 ? -1.235 24.607 2.385 1.00 81.94 83 GLU A CA 1
ATOM 611 C C . GLU A 1 83 ? -0.236 23.564 2.905 1.00 81.94 83 GLU A C 1
ATOM 613 O O . GLU A 1 83 ? -0.240 23.257 4.099 1.00 81.94 83 GLU A O 1
ATOM 618 N N . PHE A 1 84 ? 0.676 23.087 2.052 1.00 80.19 84 PHE A N 1
ATOM 619 C CA . PHE A 1 84 ? 1.731 22.150 2.433 1.00 80.19 84 PHE A CA 1
ATOM 620 C C . PHE A 1 84 ? 2.658 22.738 3.502 1.00 80.19 84 PHE A C 1
ATOM 622 O O . PHE A 1 84 ? 2.889 22.103 4.533 1.00 80.19 84 PHE A O 1
ATOM 629 N N . VAL A 1 85 ? 3.152 23.967 3.308 1.00 81.25 85 VAL A N 1
ATOM 630 C CA . VAL A 1 85 ? 4.029 24.632 4.286 1.00 81.25 85 VAL A CA 1
ATOM 631 C C . VAL A 1 85 ? 3.290 24.917 5.590 1.00 81.25 85 VAL A C 1
ATOM 633 O O . VAL A 1 85 ? 3.825 24.634 6.664 1.00 81.25 85 VAL A O 1
ATOM 636 N N . ALA A 1 86 ? 2.043 25.388 5.526 1.00 81.50 86 ALA A N 1
ATOM 637 C CA . ALA A 1 86 ? 1.226 25.611 6.714 1.00 81.50 86 ALA A CA 1
ATOM 638 C C . ALA A 1 86 ? 0.967 24.303 7.481 1.00 81.50 86 ALA A C 1
ATOM 640 O O . ALA A 1 86 ? 1.039 24.269 8.712 1.00 81.50 86 ALA A O 1
ATOM 641 N N . GLN A 1 87 ? 0.693 23.204 6.775 1.00 78.69 87 GLN A N 1
ATOM 642 C CA . GLN A 1 87 ? 0.490 21.891 7.378 1.00 78.69 87 GLN A CA 1
ATOM 643 C C . GLN A 1 87 ? 1.783 21.347 7.996 1.00 78.69 87 GLN A C 1
ATOM 645 O O . GLN A 1 87 ? 1.755 20.846 9.121 1.00 78.69 87 GLN A O 1
ATOM 650 N N . PHE A 1 88 ? 2.918 21.499 7.312 1.00 75.75 88 PHE A N 1
ATOM 651 C CA . PHE A 1 88 ? 4.228 21.101 7.819 1.00 75.75 88 PHE A CA 1
ATOM 652 C C . PHE A 1 88 ? 4.606 21.885 9.083 1.00 75.75 88 PHE A C 1
ATOM 654 O O . PHE A 1 88 ? 4.998 21.292 10.087 1.00 75.75 88 PHE A O 1
ATOM 661 N N . GLN A 1 89 ? 4.405 23.206 9.090 1.00 80.25 89 GLN A N 1
ATOM 662 C CA . GLN A 1 89 ? 4.649 24.039 10.268 1.00 80.25 89 GLN A CA 1
ATOM 663 C C . GLN A 1 89 ? 3.752 23.664 11.452 1.00 80.25 89 GLN A C 1
ATOM 665 O O . GLN A 1 89 ? 4.234 23.637 12.584 1.00 80.25 89 GLN A O 1
ATOM 670 N N . ARG A 1 90 ? 2.476 23.324 11.218 1.00 79.38 90 ARG A N 1
ATOM 671 C CA . ARG A 1 90 ? 1.579 22.825 12.278 1.00 79.38 90 ARG A CA 1
ATOM 672 C C . ARG A 1 90 ? 2.088 21.520 12.887 1.00 79.38 90 ARG A C 1
ATOM 674 O O . ARG A 1 90 ? 2.095 21.385 14.108 1.00 79.38 90 ARG A O 1
ATOM 681 N N . ILE A 1 91 ? 2.558 20.586 12.053 1.00 70.94 91 ILE A N 1
ATOM 682 C CA . ILE A 1 91 ? 3.156 19.321 12.511 1.00 70.94 91 ILE A CA 1
ATOM 683 C C . ILE A 1 91 ? 4.403 19.601 13.357 1.00 70.94 91 ILE A C 1
ATOM 685 O O . ILE A 1 91 ? 4.515 19.091 14.469 1.00 70.94 91 ILE A O 1
ATOM 689 N N . VAL A 1 92 ? 5.299 20.460 12.867 1.00 71.56 92 VAL A N 1
ATOM 690 C CA . VAL A 1 92 ? 6.539 20.843 13.559 1.00 71.56 92 VAL A CA 1
ATOM 691 C C . VAL A 1 92 ? 6.274 21.524 14.903 1.00 71.56 92 VAL A C 1
ATOM 693 O O . VAL A 1 92 ? 6.970 21.257 15.878 1.00 71.56 92 VAL A O 1
ATOM 696 N N . ARG A 1 93 ? 5.255 22.385 14.985 1.00 77.88 93 ARG A N 1
ATOM 697 C CA . ARG A 1 93 ? 4.868 23.066 16.232 1.00 77.88 93 ARG A CA 1
ATOM 698 C C . ARG A 1 93 ? 4.136 22.151 17.218 1.00 77.88 93 ARG A C 1
ATOM 700 O O . ARG A 1 93 ? 3.786 22.595 18.308 1.00 77.88 93 ARG A O 1
ATOM 707 N N . GLY A 1 94 ? 3.870 20.894 16.852 1.00 70.62 94 GLY A N 1
ATOM 708 C CA . GLY A 1 94 ? 3.037 19.994 17.650 1.00 70.62 94 GLY A CA 1
ATOM 709 C C . GLY A 1 94 ? 1.578 20.455 17.743 1.00 70.62 94 GLY A C 1
ATOM 710 O O . GLY A 1 94 ? 0.811 19.942 18.560 1.00 70.62 94 GLY A O 1
ATOM 711 N N . GLU A 1 95 ? 1.169 21.403 16.896 1.00 73.75 95 GLU A N 1
ATOM 712 C CA . GLU A 1 95 ? -0.202 21.887 16.770 1.00 73.75 95 GLU A CA 1
ATOM 713 C C . GLU A 1 95 ? -0.995 20.900 15.912 1.00 73.75 95 GLU A C 1
ATOM 715 O O . GLU A 1 95 ? -1.464 21.198 14.811 1.00 73.75 95 GLU A O 1
ATOM 720 N N . LEU A 1 96 ? -1.150 19.677 16.419 1.00 56.69 96 LEU A N 1
ATOM 721 C CA . LEU A 1 96 ? -2.152 18.776 15.875 1.00 56.69 96 LEU A CA 1
ATOM 722 C C . LEU A 1 96 ? -3.516 19.460 16.037 1.00 56.69 96 LEU A C 1
ATOM 724 O O . LEU A 1 96 ? -3.810 19.959 17.130 1.00 56.69 96 LEU A O 1
ATOM 728 N N . PRO A 1 97 ? -4.358 19.501 14.988 1.00 55.47 97 PRO A N 1
ATOM 729 C CA . PRO A 1 97 ? -5.677 20.105 15.074 1.00 55.47 97 PRO A CA 1
ATOM 730 C C . PRO A 1 97 ? -6.436 19.441 16.222 1.00 55.47 97 PRO A C 1
ATOM 732 O O . PRO A 1 97 ? -6.836 18.277 16.140 1.00 55.47 97 PRO A O 1
ATOM 735 N N . ARG A 1 98 ? -6.598 20.180 17.326 1.00 51.81 98 ARG A N 1
ATOM 736 C CA . ARG A 1 98 ? -7.379 19.744 18.479 1.00 51.81 98 ARG A CA 1
ATOM 737 C C . ARG A 1 98 ? -8.810 19.601 17.990 1.00 51.81 98 ARG A C 1
ATOM 739 O O . ARG A 1 98 ? -9.529 20.592 17.880 1.00 51.81 98 ARG A O 1
ATOM 746 N N . ARG A 1 99 ? -9.223 18.374 17.654 1.00 47.06 99 ARG A N 1
ATOM 747 C CA . ARG A 1 99 ? -10.635 18.103 17.385 1.00 47.06 99 ARG A CA 1
ATOM 748 C C . ARG A 1 99 ? -11.423 18.619 18.591 1.00 47.06 99 ARG A C 1
ATOM 750 O O . ARG A 1 99 ? -11.028 18.310 19.720 1.00 47.06 99 ARG A O 1
ATOM 757 N N . PRO A 1 100 ? -12.494 19.404 18.378 1.00 49.56 100 PRO A N 1
ATOM 758 C CA . PRO A 1 100 ? -13.321 19.889 19.468 1.00 49.56 100 PRO A CA 1
ATOM 759 C C . PRO A 1 100 ? -13.740 18.679 20.293 1.00 49.56 100 PRO A C 1
ATOM 761 O O . PRO A 1 100 ? -14.345 17.735 19.778 1.00 49.56 100 PRO A O 1
ATOM 764 N N . ARG A 1 101 ? -13.306 18.670 21.555 1.00 50.09 101 ARG A N 1
ATOM 765 C CA . ARG A 1 101 ? -13.547 17.592 22.508 1.00 50.09 101 ARG A CA 1
ATOM 766 C C . ARG A 1 101 ? -15.058 17.532 22.700 1.00 50.09 101 ARG A C 1
ATOM 768 O O . ARG A 1 101 ? -15.603 18.303 23.484 1.00 50.09 101 ARG A O 1
ATOM 775 N N . ARG A 1 102 ? -15.752 16.685 21.927 1.00 56.34 102 ARG A N 1
ATOM 776 C CA . ARG A 1 102 ? -17.178 16.419 22.137 1.00 56.34 102 ARG A CA 1
ATOM 777 C C . ARG A 1 102 ? -17.289 15.921 23.570 1.00 56.34 102 ARG A C 1
ATOM 779 O O . ARG A 1 102 ? -16.772 14.857 23.898 1.00 56.34 102 ARG A O 1
ATOM 786 N N . ARG A 1 103 ? -17.877 16.751 24.427 1.00 59.56 103 ARG A N 1
ATOM 787 C CA . ARG A 1 103 ? -18.171 16.422 25.814 1.00 59.56 103 ARG A CA 1
ATOM 788 C C . ARG A 1 103 ? -19.235 15.333 25.755 1.00 59.56 103 ARG A C 1
ATOM 790 O O . ARG A 1 103 ? -20.396 15.618 25.490 1.00 59.56 103 ARG A O 1
ATOM 797 N N . ILE A 1 104 ? -18.810 14.079 25.854 1.00 59.47 104 ILE A N 1
ATOM 798 C CA . ILE A 1 104 ? -19.731 12.961 26.021 1.00 59.47 104 ILE A CA 1
ATOM 799 C C . ILE A 1 104 ? -20.218 13.096 27.459 1.00 59.47 104 ILE A C 1
ATOM 801 O O . ILE A 1 104 ? -19.456 12.847 28.392 1.00 59.47 104 ILE A O 1
ATOM 805 N N . GLU A 1 105 ? -21.433 13.608 27.643 1.00 64.06 105 GLU A N 1
ATOM 806 C CA . GLU A 1 105 ? -22.055 13.609 28.961 1.00 64.06 105 GLU A CA 1
ATOM 807 C C . GLU A 1 105 ? -22.331 12.155 29.362 1.00 64.06 105 GLU A C 1
ATOM 809 O O . GLU A 1 105 ? -22.975 11.426 28.598 1.00 64.06 105 GLU A O 1
ATOM 814 N N . PRO A 1 106 ? -21.821 11.695 30.516 1.00 54.09 106 PRO A N 1
ATOM 815 C CA . PRO A 1 106 ? -22.095 10.354 30.996 1.00 54.09 106 PRO A CA 1
ATOM 816 C C . PRO A 1 106 ? -23.584 10.267 31.342 1.00 54.09 106 PRO A C 1
ATOM 818 O O . PRO A 1 106 ? -24.039 10.806 32.348 1.00 54.09 106 PRO A O 1
ATOM 821 N N . LYS A 1 107 ? -24.366 9.598 30.489 1.00 57.69 107 LYS A N 1
ATOM 822 C CA . LYS A 1 107 ? -25.740 9.215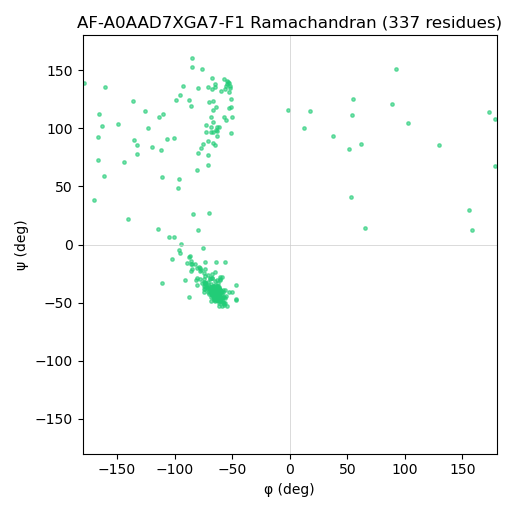 30.818 1.00 57.69 107 LYS A CA 1
ATOM 823 C C . LYS A 1 107 ? -25.664 8.143 31.905 1.00 57.69 107 LYS A C 1
ATOM 825 O O . LYS A 1 107 ? -25.366 6.989 31.611 1.00 57.69 107 LYS A O 1
ATOM 830 N N . ALA A 1 108 ? -25.900 8.541 33.152 1.00 54.84 108 ALA A N 1
ATOM 831 C CA . ALA A 1 108 ? -26.064 7.624 34.271 1.00 54.84 108 ALA A CA 1
ATOM 832 C C . ALA A 1 108 ? -27.307 6.756 34.016 1.00 54.84 108 ALA A C 1
ATOM 834 O O . ALA A 1 108 ? -28.438 7.221 34.153 1.00 54.84 108 ALA A O 1
ATOM 835 N N . ARG A 1 109 ? -27.104 5.514 33.566 1.00 58.19 109 ARG A N 1
ATOM 836 C CA . ARG A 1 109 ? -28.135 4.474 33.606 1.00 58.19 109 ARG A CA 1
ATOM 837 C C . ARG A 1 109 ? -28.032 3.781 34.959 1.00 58.19 109 ARG A C 1
ATOM 839 O O . ARG A 1 109 ? -26.956 3.320 35.320 1.00 58.19 109 ARG A O 1
ATOM 846 N N . ALA A 1 110 ? -29.142 3.754 35.689 1.00 56.75 110 ALA A N 1
ATOM 847 C CA . ALA A 1 110 ? -29.331 2.848 36.811 1.00 56.75 110 ALA A CA 1
ATOM 848 C C . ALA A 1 110 ? -29.474 1.430 36.240 1.00 56.75 110 ALA A C 1
ATOM 850 O O . ALA A 1 110 ? -30.325 1.220 35.374 1.00 56.75 110 ALA A O 1
ATOM 851 N N . TYR A 1 111 ? -28.610 0.510 36.665 1.00 51.81 111 TYR A N 1
ATOM 852 C CA . TYR A 1 111 ? -28.654 -0.892 36.253 1.00 51.81 111 TYR A CA 1
ATOM 853 C C . TYR A 1 111 ? -29.482 -1.701 37.265 1.00 51.81 111 TYR A C 1
ATOM 855 O O . TYR A 1 111 ? -29.356 -1.453 38.467 1.00 51.81 111 TYR A O 1
ATOM 863 N N . PRO A 1 112 ? -30.362 -2.609 36.808 1.00 56.84 112 PRO A N 1
ATOM 864 C CA . PRO A 1 112 ? -31.017 -3.587 37.668 1.00 56.84 112 PRO A CA 1
ATOM 865 C C . PRO A 1 112 ? -30.007 -4.650 38.137 1.00 56.84 112 PRO A C 1
ATOM 867 O O . PRO A 1 112 ? -29.210 -5.151 37.359 1.00 56.84 112 PRO A O 1
ATOM 870 N N . GLU A 1 113 ? -30.056 -4.981 39.423 1.00 62.12 113 GLU A N 1
ATOM 871 C CA . GLU A 1 113 ? -29.003 -5.660 40.202 1.00 62.12 113 GLU A CA 1
ATOM 872 C C . GLU A 1 113 ? -28.991 -7.206 40.085 1.00 62.12 113 GLU A C 1
ATOM 874 O O . GLU A 1 113 ? -28.619 -7.877 41.038 1.00 62.12 113 GLU A O 1
ATOM 879 N N . ASN A 1 114 ? -29.480 -7.809 38.986 1.00 58.00 114 ASN A N 1
ATOM 880 C CA . ASN A 1 114 ? -29.685 -9.274 38.929 1.00 58.00 114 ASN A CA 1
ATOM 881 C C . ASN A 1 114 ? -29.327 -9.970 37.588 1.00 58.00 114 ASN A C 1
ATOM 883 O O . ASN A 1 114 ? -29.826 -11.067 37.345 1.00 58.00 114 ASN A O 1
ATOM 887 N N . GLU A 1 115 ? -28.480 -9.389 36.726 1.00 59.62 115 GLU A N 1
ATOM 888 C CA . GLU A 1 115 ? -28.059 -9.985 35.427 1.00 59.62 115 GLU A CA 1
ATOM 889 C C . GLU A 1 115 ? -26.544 -10.337 35.359 1.00 59.62 115 GLU A C 1
ATOM 891 O O . GLU A 1 115 ? -26.013 -10.671 34.301 1.00 59.62 115 GLU A O 1
ATOM 896 N N . ASP A 1 116 ? -25.849 -10.333 36.503 1.00 64.69 116 ASP A N 1
ATOM 897 C CA . ASP A 1 116 ? -24.380 -10.212 36.584 1.00 64.69 116 ASP A CA 1
ATOM 898 C C . ASP A 1 116 ? -23.548 -11.398 36.035 1.00 64.69 116 ASP A C 1
ATOM 900 O O . ASP A 1 116 ? -22.398 -11.204 35.642 1.00 64.69 116 ASP A O 1
ATOM 904 N N . GLU A 1 117 ? -24.071 -12.631 35.982 1.00 70.19 117 GLU A N 1
ATOM 905 C CA . GLU A 1 117 ? -23.272 -13.800 35.543 1.00 70.19 117 GLU A CA 1
ATOM 906 C C . GLU A 1 117 ? -23.238 -14.015 34.020 1.00 70.19 117 GLU A C 1
ATOM 908 O O . GLU A 1 117 ? -22.323 -14.670 33.501 1.00 70.19 117 GLU A O 1
ATOM 913 N N . ASP A 1 118 ? -24.229 -13.495 33.294 1.00 73.12 118 ASP A N 1
ATOM 914 C CA . ASP A 1 118 ? -24.303 -13.641 31.838 1.00 73.12 118 ASP A CA 1
ATOM 915 C C . ASP A 1 118 ? -23.605 -12.475 31.114 1.00 73.12 118 ASP A C 1
ATOM 917 O O . ASP A 1 118 ? -22.979 -12.706 30.074 1.00 73.12 118 ASP A O 1
ATOM 921 N N . GLU A 1 119 ? -23.584 -11.270 31.703 1.00 73.56 119 GLU A N 1
ATOM 922 C CA . GLU A 1 119 ? -22.863 -10.105 31.157 1.00 73.56 119 GLU A CA 1
ATOM 923 C C . GLU A 1 119 ? -21.337 -10.330 31.093 1.00 73.56 119 GLU A C 1
ATOM 925 O O . GLU A 1 119 ? -20.701 -10.023 30.082 1.00 73.56 119 GLU A O 1
ATOM 930 N N . GLU A 1 120 ? -20.731 -10.951 32.115 1.00 75.88 120 GLU A N 1
ATOM 931 C CA . GLU A 1 120 ? -19.271 -11.150 32.166 1.00 75.88 120 GLU A CA 1
ATOM 932 C C . GLU A 1 120 ? -18.759 -12.084 31.048 1.00 75.88 120 GLU A C 1
ATOM 934 O O . GLU A 1 120 ? -17.643 -11.932 30.534 1.00 75.88 120 GLU A O 1
ATOM 939 N N . LYS A 1 121 ? -19.578 -13.057 30.623 1.00 75.75 121 LYS A N 1
ATOM 940 C CA . LYS A 1 121 ? -19.225 -13.960 29.515 1.00 75.75 121 LYS A CA 1
ATOM 941 C C . LYS A 1 121 ? -19.300 -13.262 28.163 1.00 75.75 121 LYS A C 1
ATOM 943 O O . LYS A 1 121 ? -18.468 -13.552 27.300 1.00 75.75 121 LYS A O 1
ATOM 948 N N . GLU A 1 122 ? -20.283 -12.387 27.969 1.00 77.94 122 GLU A N 1
ATOM 949 C CA . GLU A 1 122 ? -20.456 -11.652 26.716 1.00 77.94 122 GLU A CA 1
ATOM 950 C C . GLU A 1 122 ? -19.296 -10.668 26.499 1.00 77.94 122 GLU A C 1
ATOM 952 O O . GLU A 1 122 ? -18.651 -10.704 25.446 1.00 77.94 122 GLU A O 1
ATOM 957 N N . ASP A 1 123 ? -18.919 -9.918 27.540 1.00 80.19 123 ASP A N 1
ATOM 958 C CA . ASP A 1 123 ? -17.788 -8.983 27.501 1.00 80.19 123 ASP A CA 1
ATOM 959 C C . ASP A 1 123 ? -16.461 -9.686 27.165 1.00 80.19 123 ASP A C 1
ATOM 961 O O . ASP A 1 123 ? -15.654 -9.199 26.363 1.00 80.19 123 ASP A O 1
ATOM 965 N N . LYS A 1 124 ? -16.239 -10.886 27.716 1.00 81.12 124 LYS A N 1
ATOM 966 C CA . LYS A 1 124 ? -15.018 -11.659 27.455 1.00 81.12 124 LYS A CA 1
ATOM 967 C C . LYS A 1 124 ? -14.891 -12.092 25.989 1.00 81.12 124 LYS A C 1
ATOM 969 O O . LYS A 1 124 ? -13.798 -12.020 25.421 1.00 81.12 124 LYS A O 1
ATOM 974 N N . LEU A 1 125 ? -15.990 -12.518 25.362 1.00 80.56 125 LEU A N 1
ATOM 975 C CA . LEU A 1 125 ? -15.997 -12.931 23.951 1.00 80.56 125 LEU A CA 1
ATOM 976 C C . LEU A 1 125 ? -15.715 -11.753 23.009 1.00 80.56 125 LEU A C 1
ATOM 978 O O . LEU A 1 125 ? -15.033 -11.913 21.988 1.00 80.56 125 LEU A O 1
ATOM 982 N N . ASP A 1 126 ? -16.197 -10.563 23.359 1.00 85.94 126 ASP A N 1
ATOM 983 C CA . ASP A 1 126 ? -15.947 -9.355 22.581 1.00 85.94 126 ASP A CA 1
ATOM 984 C C . ASP A 1 126 ? -14.487 -8.898 22.672 1.00 85.94 126 ASP A C 1
ATOM 986 O O . ASP A 1 126 ? -13.898 -8.518 21.651 1.00 85.94 126 ASP A O 1
ATOM 990 N N . ILE A 1 127 ? -13.856 -9.024 23.843 1.00 85.75 127 ILE A N 1
ATOM 991 C CA . ILE A 1 127 ? -12.428 -8.725 24.022 1.00 85.75 127 ILE A CA 1
ATOM 992 C C . ILE A 1 127 ? -11.558 -9.647 23.156 1.00 85.75 127 ILE A C 1
ATOM 994 O O . ILE A 1 127 ? -10.689 -9.161 22.423 1.00 85.75 127 ILE A O 1
ATOM 998 N N . GLU A 1 128 ? -11.810 -10.960 23.170 1.00 90.25 128 GLU A N 1
ATOM 999 C CA . GLU A 1 128 ? -11.061 -11.929 22.354 1.00 90.25 128 GLU A CA 1
ATOM 1000 C C . GLU A 1 128 ? -11.195 -11.630 20.853 1.00 90.25 128 GLU A C 1
ATOM 1002 O O . GLU A 1 128 ? -10.209 -11.629 20.104 1.00 90.25 128 GLU A O 1
ATOM 1007 N N . ARG A 1 129 ? -12.406 -11.285 20.403 1.00 88.25 129 ARG A N 1
ATOM 1008 C CA . ARG A 1 129 ? -12.650 -10.888 19.012 1.00 88.25 129 ARG A CA 1
ATOM 1009 C C . ARG A 1 129 ? -11.892 -9.611 18.645 1.00 88.25 129 ARG A C 1
ATOM 1011 O O . ARG A 1 129 ? -11.376 -9.509 17.528 1.00 88.25 129 ARG A O 1
ATOM 1018 N N . VAL A 1 130 ? -11.830 -8.620 19.535 1.00 87.56 130 VAL A N 1
ATOM 1019 C CA . VAL A 1 130 ? -11.088 -7.377 19.274 1.00 87.56 130 VAL A CA 1
ATOM 1020 C C . VAL A 1 130 ? -9.582 -7.629 19.237 1.00 87.56 130 VAL A C 1
ATOM 1022 O O . VAL A 1 130 ? -8.921 -7.122 18.327 1.00 87.56 130 VAL A O 1
ATOM 1025 N N . ALA A 1 131 ? -9.052 -8.453 20.142 1.00 91.38 131 ALA A N 1
ATOM 1026 C CA . ALA A 1 131 ? -7.649 -8.860 20.133 1.00 91.38 131 ALA A CA 1
ATOM 1027 C C . ALA A 1 131 ? -7.264 -9.510 18.792 1.00 91.38 131 ALA A C 1
ATOM 1029 O O . ALA A 1 131 ? -6.305 -9.081 18.152 1.00 91.38 131 ALA A O 1
ATOM 1030 N N . PHE A 1 132 ? -8.090 -10.430 18.282 1.00 93.31 132 PHE A N 1
ATOM 1031 C CA . PHE A 1 132 ? -7.857 -11.059 16.979 1.00 93.31 132 PHE A CA 1
ATOM 1032 C C . PHE A 1 132 ? -7.844 -10.049 15.816 1.00 93.31 132 PHE A C 1
ATOM 1034 O O . PHE A 1 132 ? -7.022 -10.129 14.901 1.00 93.31 132 PHE A O 1
ATOM 1041 N N . ARG A 1 133 ? -8.730 -9.042 15.846 1.00 89.94 133 ARG A N 1
ATOM 1042 C CA . ARG A 1 133 ? -8.734 -7.963 14.838 1.00 89.94 133 ARG A CA 1
ATOM 1043 C C . ARG A 1 133 ? -7.467 -7.112 14.900 1.00 89.94 133 ARG A C 1
ATOM 1045 O O . ARG A 1 133 ? -7.024 -6.625 13.859 1.00 89.94 133 ARG A O 1
ATOM 1052 N N . LEU A 1 134 ? -6.913 -6.900 16.092 1.00 92.38 134 LEU A N 1
ATOM 1053 C CA . LEU A 1 134 ? -5.679 -6.139 16.284 1.00 92.38 134 LEU A CA 1
ATOM 1054 C C . LEU A 1 134 ? -4.460 -6.885 15.755 1.00 92.38 134 LEU A C 1
ATOM 1056 O O . LEU A 1 134 ? -3.632 -6.263 15.091 1.00 92.38 134 LEU A O 1
ATOM 1060 N N . ASP A 1 135 ? -4.394 -8.197 15.960 1.00 95.81 135 ASP A N 1
ATOM 1061 C CA . ASP A 1 135 ? -3.326 -9.023 15.391 1.00 95.81 135 ASP A CA 1
ATOM 1062 C C . ASP A 1 135 ? -3.366 -9.010 13.855 1.00 95.81 135 ASP A C 1
ATOM 1064 O O . ASP A 1 135 ? -2.330 -8.910 13.200 1.00 95.81 135 ASP A O 1
ATOM 1068 N N . GLY A 1 136 ? -4.562 -8.970 13.254 1.00 94.06 136 GLY A N 1
ATOM 1069 C CA . GLY A 1 136 ? -4.703 -8.753 11.811 1.00 94.06 136 GLY A CA 1
ATOM 1070 C C . GLY A 1 136 ? -4.103 -7.423 11.327 1.00 94.06 136 GLY A C 1
ATOM 1071 O O . GLY A 1 136 ? -3.462 -7.382 10.278 1.00 94.06 136 GLY A O 1
ATOM 1072 N N . ILE A 1 137 ? -4.267 -6.334 12.091 1.00 94.12 137 ILE A N 1
ATOM 1073 C CA . ILE A 1 137 ? -3.677 -5.019 11.766 1.00 94.12 137 ILE A CA 1
ATOM 1074 C C . ILE A 1 137 ? -2.149 -5.059 11.854 1.00 94.12 137 ILE A C 1
ATOM 1076 O O . ILE A 1 137 ? -1.468 -4.484 11.005 1.00 94.12 137 ILE A O 1
ATOM 1080 N N . GLU A 1 138 ? -1.611 -5.755 12.853 1.00 96.44 138 GLU A N 1
ATOM 1081 C CA . GLU A 1 138 ? -0.170 -5.934 13.021 1.00 96.44 138 GLU A CA 1
ATOM 1082 C C . GLU A 1 138 ? 0.449 -6.710 11.854 1.00 96.44 138 GLU A C 1
ATOM 1084 O O . GLU A 1 138 ? 1.478 -6.296 11.320 1.00 96.44 138 GLU A O 1
ATOM 1089 N N . MET A 1 139 ? -0.224 -7.756 11.366 1.00 96.69 139 MET A N 1
ATOM 1090 C CA . MET A 1 139 ? 0.237 -8.491 10.187 1.00 96.69 139 MET A CA 1
ATOM 1091 C C . MET A 1 139 ? 0.318 -7.607 8.937 1.00 96.69 139 MET A C 1
ATOM 1093 O O . MET A 1 139 ? 1.288 -7.711 8.186 1.00 96.69 139 MET A O 1
ATOM 1097 N N . TYR A 1 140 ? -0.631 -6.685 8.726 1.00 96.00 140 T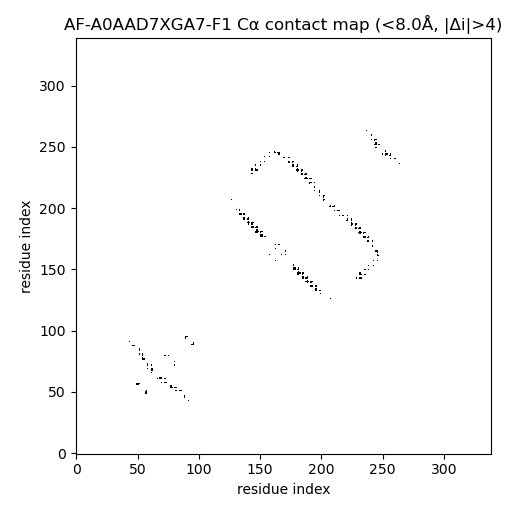YR A N 1
ATOM 1098 C CA . TYR A 1 140 ? -0.516 -5.714 7.630 1.00 96.00 140 TYR A CA 1
ATOM 1099 C C . TYR A 1 140 ? 0.702 -4.798 7.800 1.00 96.00 140 TYR A C 1
ATOM 1101 O O . TYR A 1 140 ? 1.411 -4.556 6.824 1.00 96.00 140 TYR A O 1
ATOM 1109 N N . ALA A 1 141 ? 0.981 -4.328 9.023 1.00 97.31 141 ALA A N 1
ATOM 1110 C CA . ALA A 1 141 ? 2.162 -3.512 9.322 1.00 97.31 141 ALA A CA 1
ATOM 1111 C C . ALA A 1 141 ? 3.477 -4.261 9.033 1.00 97.31 141 ALA A C 1
ATOM 1113 O O . ALA A 1 141 ? 4.429 -3.685 8.504 1.00 97.31 141 ALA A O 1
ATOM 1114 N N . LEU A 1 142 ? 3.532 -5.560 9.329 1.00 97.62 142 LEU A N 1
ATOM 1115 C CA . LEU A 1 142 ? 4.703 -6.390 9.048 1.00 97.62 142 LEU A CA 1
ATOM 1116 C C . LEU A 1 142 ? 4.909 -6.585 7.543 1.00 97.62 142 LEU A C 1
ATOM 1118 O O . LEU A 1 142 ? 6.001 -6.339 7.038 1.00 97.62 142 LEU A O 1
ATOM 1122 N N . VAL A 1 143 ? 3.860 -6.946 6.801 1.00 97.31 143 VAL A N 1
ATOM 1123 C CA . VAL A 1 143 ? 3.960 -7.141 5.343 1.00 97.31 143 VAL A CA 1
ATOM 1124 C C . VAL A 1 143 ? 4.354 -5.842 4.638 1.00 97.31 143 VAL A C 1
ATOM 1126 O O . VAL A 1 143 ? 5.200 -5.850 3.739 1.00 97.31 143 VAL A O 1
ATOM 1129 N N . VAL A 1 144 ? 3.780 -4.710 5.050 1.00 97.50 144 VAL A N 1
ATOM 1130 C CA . VAL A 1 144 ? 4.085 -3.427 4.415 1.00 97.50 144 VAL A CA 1
ATOM 1131 C C . VAL A 1 144 ? 5.477 -2.902 4.769 1.00 97.50 144 VAL A C 1
ATOM 1133 O O . VAL A 1 144 ? 6.141 -2.337 3.902 1.00 97.50 144 VAL A O 1
ATOM 1136 N N . SER A 1 145 ? 5.974 -3.161 5.982 1.00 97.81 145 SER A N 1
ATOM 1137 C CA . SER A 1 145 ? 7.343 -2.791 6.355 1.00 97.81 145 SER A CA 1
ATOM 1138 C C . SER A 1 145 ? 8.385 -3.609 5.590 1.00 97.81 145 SER A C 1
ATOM 1140 O O . SER A 1 145 ? 9.366 -3.044 5.113 1.00 97.81 145 SER A O 1
ATOM 1142 N N . LEU A 1 146 ? 8.133 -4.906 5.371 1.00 98.00 146 LEU A N 1
ATOM 1143 C CA . LEU A 1 146 ? 8.961 -5.747 4.501 1.00 98.00 146 LEU A CA 1
ATOM 1144 C C . LEU A 1 146 ? 8.948 -5.244 3.056 1.00 98.00 146 LEU A C 1
ATOM 1146 O O . LEU A 1 146 ? 10.003 -5.122 2.441 1.00 98.00 146 LEU A O 1
ATOM 1150 N N . THR A 1 147 ? 7.770 -4.901 2.533 1.00 97.69 147 THR A N 1
ATOM 1151 C CA . THR A 1 147 ? 7.627 -4.353 1.174 1.00 97.69 147 THR A CA 1
ATOM 1152 C C . THR A 1 147 ? 8.410 -3.047 1.023 1.00 97.69 147 THR A C 1
ATOM 1154 O O . THR A 1 147 ? 9.151 -2.882 0.059 1.00 97.69 147 THR A O 1
ATOM 1157 N N . ALA A 1 148 ? 8.318 -2.142 2.003 1.00 97.81 148 ALA A N 1
ATOM 1158 C CA . ALA A 1 148 ? 9.096 -0.906 2.018 1.00 97.81 148 ALA A CA 1
ATOM 1159 C C . ALA A 1 148 ? 10.608 -1.175 2.110 1.00 97.81 148 ALA A C 1
ATOM 1161 O O . ALA A 1 148 ? 11.382 -0.516 1.424 1.00 97.81 148 ALA A O 1
ATOM 1162 N N . GLY A 1 149 ? 11.030 -2.161 2.910 1.00 97.81 149 GLY A N 1
ATOM 1163 C CA . GLY A 1 149 ? 12.430 -2.576 3.014 1.00 97.81 149 GLY A CA 1
ATOM 1164 C C . GLY A 1 149 ? 12.989 -3.100 1.689 1.00 97.81 149 GLY A C 1
ATOM 1165 O O . GLY A 1 149 ? 14.037 -2.641 1.244 1.00 97.81 149 GLY A O 1
ATOM 1166 N N . PHE A 1 150 ? 12.261 -3.991 1.010 1.00 97.56 150 PHE A N 1
ATOM 1167 C CA . PHE A 1 150 ? 12.656 -4.479 -0.315 1.00 97.56 150 PHE A CA 1
ATOM 1168 C C . PHE A 1 150 ? 12.614 -3.382 -1.383 1.00 97.56 150 PHE A C 1
ATOM 1170 O O . PHE A 1 150 ? 13.497 -3.338 -2.240 1.00 97.56 150 PHE A O 1
ATOM 1177 N N . GLY A 1 151 ? 11.636 -2.475 -1.322 1.00 96.44 151 GLY A N 1
ATOM 1178 C CA . GLY A 1 151 ? 11.587 -1.292 -2.182 1.00 96.44 151 GLY A CA 1
ATOM 1179 C C . GLY A 1 151 ? 12.801 -0.383 -1.978 1.00 96.44 151 GLY A C 1
ATOM 1180 O O . GLY A 1 151 ? 13.389 0.084 -2.947 1.00 96.44 151 GLY A O 1
ATOM 1181 N N . PHE A 1 152 ? 13.248 -0.205 -0.732 1.00 96.69 152 PHE A N 1
ATOM 1182 C CA . PHE A 1 152 ? 14.459 0.555 -0.433 1.00 96.69 152 PHE A CA 1
ATOM 1183 C C . PHE A 1 152 ? 15.714 -0.138 -0.979 1.00 96.69 152 PHE A C 1
ATOM 1185 O O . PHE A 1 152 ? 16.495 0.495 -1.679 1.00 96.69 152 PHE A O 1
ATOM 1192 N N . SER A 1 153 ? 15.879 -1.446 -0.753 1.00 97.00 153 SER A N 1
ATOM 1193 C CA . SER A 1 153 ? 17.003 -2.205 -1.326 1.00 97.00 153 SER A CA 1
ATOM 1194 C C . SER A 1 153 ? 17.009 -2.199 -2.856 1.00 97.00 153 SER A C 1
ATOM 1196 O O . SER A 1 153 ? 18.072 -2.230 -3.468 1.00 97.00 153 SER A O 1
ATOM 1198 N N . SER A 1 154 ? 15.835 -2.127 -3.485 1.00 95.06 154 SER A N 1
ATOM 1199 C CA . SER A 1 154 ? 15.710 -2.055 -4.943 1.00 95.06 154 SER A CA 1
ATOM 1200 C C . SER A 1 154 ? 16.361 -0.797 -5.525 1.00 95.06 154 SER A C 1
ATOM 1202 O O . SER A 1 154 ? 16.934 -0.871 -6.609 1.00 95.06 154 SER A O 1
ATOM 1204 N N . LEU A 1 155 ? 16.342 0.326 -4.794 1.00 94.00 155 LEU A N 1
ATOM 1205 C CA . LEU A 1 155 ? 17.007 1.570 -5.204 1.00 94.00 155 LEU A CA 1
ATOM 1206 C C . LEU A 1 155 ? 18.529 1.413 -5.320 1.00 94.00 155 LEU A C 1
ATOM 1208 O O . LEU A 1 155 ? 19.145 2.084 -6.138 1.00 94.00 155 LEU A O 1
ATOM 1212 N N . GLU A 1 156 ? 19.130 0.529 -4.521 1.00 94.25 156 GLU A N 1
ATOM 1213 C CA . GLU A 1 156 ? 20.578 0.282 -4.515 1.00 94.25 156 GLU A CA 1
ATOM 1214 C C . GLU A 1 156 ? 20.999 -0.810 -5.514 1.00 94.25 156 GLU A C 1
ATOM 1216 O O . GLU A 1 156 ? 22.180 -0.951 -5.825 1.00 94.25 156 GLU A O 1
ATOM 1221 N N . MET A 1 157 ? 20.051 -1.615 -6.006 1.00 92.69 157 MET A N 1
ATOM 1222 C CA . MET A 1 157 ? 20.345 -2.789 -6.836 1.00 92.69 157 MET A CA 1
ATOM 1223 C C . MET A 1 157 ? 20.619 -2.480 -8.311 1.00 92.69 157 MET A C 1
ATOM 1225 O O . MET A 1 157 ? 21.189 -3.342 -8.994 1.00 92.69 157 MET A O 1
ATOM 1229 N N . ILE A 1 158 ? 20.192 -1.317 -8.810 1.00 92.75 158 ILE A N 1
ATOM 1230 C CA . ILE A 1 158 ? 20.340 -0.930 -10.218 1.00 92.75 158 ILE A CA 1
ATOM 1231 C C . ILE A 1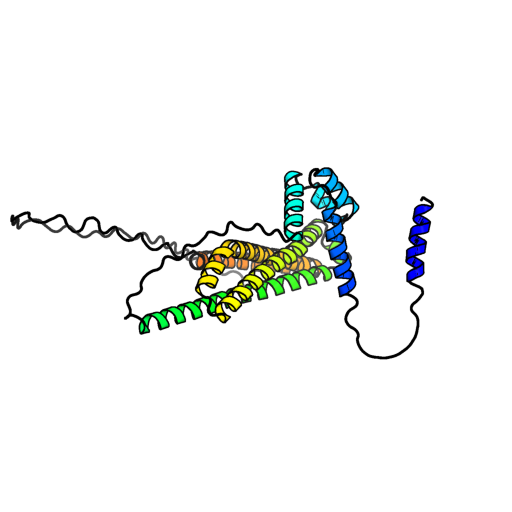 158 ? 21.551 -0.008 -10.370 1.00 92.75 158 ILE A C 1
ATOM 1233 O O . ILE A 1 158 ? 21.631 1.022 -9.703 1.00 92.75 158 ILE A O 1
ATOM 1237 N N . SER A 1 159 ? 22.492 -0.377 -11.242 1.00 94.69 159 SER A N 1
ATOM 1238 C CA . SER A 1 159 ? 23.642 0.473 -11.579 1.00 94.69 159 SER A CA 1
ATOM 1239 C C . SER A 1 159 ? 23.311 1.477 -12.691 1.00 94.69 159 SER A C 1
ATOM 1241 O O . SER A 1 159 ? 22.386 1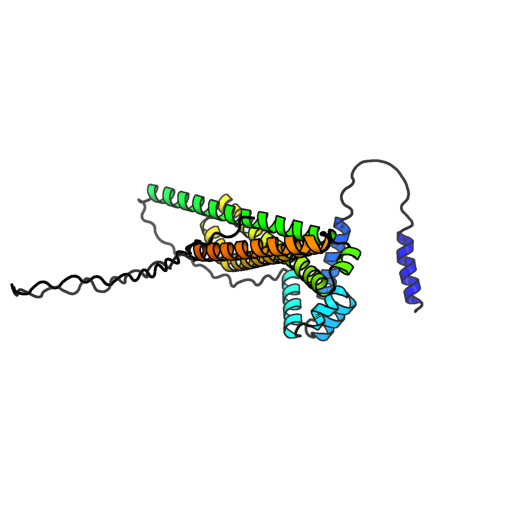.271 -13.477 1.00 94.69 159 SER A O 1
ATOM 1243 N N . ASP A 1 160 ? 24.104 2.545 -12.809 1.00 93.31 160 ASP A N 1
ATOM 1244 C CA . ASP A 1 160 ? 23.937 3.554 -13.869 1.00 93.31 160 ASP A CA 1
ATOM 1245 C C . ASP A 1 160 ? 23.988 2.930 -15.278 1.00 93.31 160 ASP A C 1
ATOM 1247 O O . ASP A 1 160 ? 23.176 3.259 -16.143 1.00 93.31 160 ASP A O 1
ATOM 1251 N N . GLU A 1 161 ? 24.875 1.950 -15.487 1.00 94.38 161 GLU A N 1
ATOM 1252 C CA . GLU A 1 161 ? 24.992 1.199 -16.748 1.00 94.38 161 GLU A CA 1
ATOM 1253 C C . GLU A 1 161 ? 23.708 0.417 -17.088 1.00 94.38 161 GLU A C 1
ATOM 1255 O O . GLU A 1 161 ? 23.321 0.297 -18.254 1.00 94.38 161 GLU A O 1
ATOM 1260 N N . GLU A 1 162 ? 23.017 -0.110 -16.073 1.00 93.06 162 GLU A N 1
ATOM 1261 C CA . GLU A 1 162 ? 21.755 -0.835 -16.249 1.00 93.06 162 GLU A CA 1
ATOM 1262 C C . GLU A 1 162 ? 20.607 0.119 -16.613 1.00 93.06 162 GLU A C 1
ATOM 1264 O O . GLU A 1 162 ? 19.771 -0.223 -17.457 1.00 93.06 162 GLU A O 1
ATOM 1269 N N . PHE A 1 163 ? 20.593 1.337 -16.057 1.00 92.12 163 PHE A N 1
ATOM 1270 C CA . PHE A 1 163 ? 19.631 2.375 -16.440 1.00 92.12 163 PHE A CA 1
ATOM 1271 C C . PHE A 1 163 ? 19.819 2.855 -17.881 1.00 92.12 163 PHE A C 1
ATOM 1273 O O . PHE A 1 163 ? 18.826 3.068 -18.585 1.00 92.12 163 PHE A O 1
ATOM 1280 N N . GLU A 1 164 ? 21.064 2.992 -18.346 1.00 92.69 164 GLU A N 1
ATOM 1281 C CA . GLU A 1 164 ? 21.343 3.352 -19.741 1.00 92.69 164 GLU A CA 1
ATOM 1282 C C . GLU A 1 164 ? 20.805 2.297 -20.719 1.00 92.69 164 GLU A C 1
ATOM 1284 O O . GLU A 1 164 ? 20.271 2.645 -21.776 1.00 92.69 164 GLU A O 1
ATOM 1289 N N . HIS A 1 165 ? 20.878 1.010 -20.360 1.00 91.50 165 HIS A N 1
ATOM 1290 C CA . HIS A 1 165 ? 20.374 -0.071 -21.210 1.00 91.50 165 HIS A CA 1
ATOM 1291 C C . HIS A 1 165 ? 18.843 -0.156 -21.248 1.00 91.50 165 HIS A C 1
ATOM 1293 O O . HIS A 1 165 ? 18.263 -0.488 -22.285 1.00 91.50 165 HIS A O 1
ATOM 1299 N N . LEU A 1 166 ? 18.187 0.127 -20.122 1.00 90.38 166 LEU A N 1
ATOM 1300 C CA . LEU A 1 166 ? 16.737 0.018 -19.966 1.00 90.38 166 LEU A CA 1
ATOM 1301 C C . LEU A 1 166 ? 15.976 1.085 -20.774 1.00 90.38 166 LEU A C 1
ATOM 1303 O O . LEU A 1 166 ? 14.863 0.848 -21.249 1.00 90.38 166 LEU A O 1
ATOM 1307 N N . GLY A 1 167 ? 16.604 2.245 -20.970 1.00 93.00 167 GLY A N 1
ATOM 1308 C CA . GLY A 1 167 ? 16.059 3.373 -21.708 1.00 93.00 167 GLY A CA 1
ATOM 1309 C C . GLY A 1 167 ? 15.312 4.370 -20.820 1.00 93.00 167 GLY A C 1
ATOM 1310 O O . GLY A 1 167 ? 14.682 4.029 -19.821 1.00 93.00 167 GLY A O 1
ATOM 1311 N N . TRP A 1 168 ? 15.334 5.631 -21.256 1.00 93.94 168 TRP A N 1
ATOM 1312 C CA . TRP A 1 168 ? 14.807 6.789 -20.529 1.00 93.94 168 TRP A CA 1
ATOM 1313 C C . TRP A 1 168 ? 13.405 6.623 -19.903 1.00 93.94 168 TRP A C 1
ATOM 1315 O O . TRP A 1 168 ? 13.263 6.964 -18.728 1.00 93.94 168 TRP A O 1
ATOM 1325 N N . PRO A 1 169 ? 12.363 6.100 -20.591 1.00 93.62 169 PRO A N 1
ATOM 1326 C CA . PRO A 1 169 ? 11.021 6.072 -20.004 1.00 93.62 169 PRO A CA 1
ATOM 1327 C C . PRO A 1 169 ? 10.917 5.132 -18.798 1.00 93.62 169 PRO A C 1
ATOM 1329 O O . PRO A 1 169 ? 10.254 5.463 -17.819 1.00 93.62 169 PRO A O 1
ATOM 1332 N N . PHE A 1 170 ? 11.580 3.977 -18.836 1.00 93.00 170 PHE A N 1
ATOM 1333 C CA . PHE A 1 170 ? 11.539 3.023 -17.730 1.00 93.00 170 PHE A CA 1
ATOM 1334 C C . PHE A 1 170 ? 12.359 3.502 -16.534 1.00 93.00 170 PHE A C 1
ATOM 1336 O O . PHE A 1 170 ? 11.949 3.280 -15.398 1.00 93.00 170 PHE A O 1
ATOM 1343 N N . THR A 1 171 ? 13.459 4.219 -16.784 1.00 94.31 171 THR A N 1
ATOM 1344 C CA . THR A 1 171 ? 14.236 4.886 -15.735 1.00 94.31 171 THR A CA 1
ATOM 1345 C C . THR A 1 171 ? 13.376 5.885 -14.967 1.00 94.31 171 THR A C 1
ATOM 1347 O O . THR A 1 171 ? 13.338 5.825 -13.744 1.00 94.31 171 THR A O 1
ATOM 1350 N N . TRP A 1 172 ? 12.611 6.745 -15.649 1.00 94.94 172 TRP A N 1
ATOM 1351 C CA . TRP A 1 172 ? 11.705 7.681 -14.967 1.00 94.94 172 TRP A CA 1
ATOM 1352 C C . TRP A 1 172 ? 10.604 6.988 -14.184 1.00 94.94 172 TRP A C 1
ATOM 1354 O O . TRP A 1 172 ? 10.316 7.396 -13.060 1.00 94.94 172 TRP A O 1
ATOM 1364 N N . ILE A 1 173 ? 10.006 5.940 -14.758 1.00 94.69 173 ILE A N 1
ATOM 1365 C CA . ILE A 1 173 ? 9.000 5.152 -14.045 1.00 94.69 173 ILE A CA 1
ATOM 1366 C C . ILE A 1 173 ? 9.616 4.624 -12.751 1.00 94.69 173 ILE A C 1
ATOM 1368 O O . ILE A 1 173 ? 9.066 4.911 -11.698 1.00 94.69 173 ILE A O 1
ATOM 1372 N N . PHE A 1 174 ? 10.780 3.971 -12.813 1.00 96.25 174 PHE A N 1
ATOM 1373 C CA . PHE A 1 174 ? 11.465 3.429 -11.639 1.00 96.25 174 PHE A CA 1
ATOM 1374 C C . PHE A 1 174 ? 11.828 4.498 -10.600 1.00 96.25 174 PHE A C 1
ATOM 1376 O O . PHE A 1 174 ? 11.570 4.326 -9.411 1.00 96.25 174 PHE A O 1
ATOM 1383 N N . VAL A 1 175 ? 12.391 5.627 -11.044 1.00 94.75 175 VAL A N 1
ATOM 1384 C CA . VAL A 1 175 ? 12.784 6.747 -10.173 1.00 94.75 175 VAL A CA 1
ATOM 1385 C C . VAL A 1 175 ? 11.583 7.331 -9.426 1.00 94.75 175 VAL A C 1
ATOM 1387 O O . VAL A 1 175 ? 11.743 7.811 -8.308 1.00 94.75 175 VAL A O 1
ATOM 1390 N N . VAL A 1 176 ? 10.379 7.271 -9.999 1.00 95.19 176 VAL A N 1
ATOM 1391 C CA . VAL A 1 176 ? 9.149 7.725 -9.336 1.00 95.19 176 VAL A CA 1
ATOM 1392 C C . VAL A 1 176 ? 8.519 6.614 -8.493 1.00 95.19 176 VAL A C 1
ATOM 1394 O O . VAL A 1 176 ? 8.114 6.863 -7.355 1.00 95.19 176 VAL A O 1
ATOM 1397 N N . THR A 1 177 ? 8.420 5.392 -9.020 1.00 95.94 177 THR A N 1
ATOM 1398 C CA . THR A 1 177 ? 7.717 4.286 -8.359 1.00 95.94 177 THR A CA 1
ATOM 1399 C C . THR A 1 177 ? 8.467 3.778 -7.141 1.00 95.94 177 THR A C 1
ATOM 1401 O O . THR A 1 177 ? 7.830 3.589 -6.107 1.00 95.94 177 THR A O 1
ATOM 1404 N N . ALA A 1 178 ? 9.794 3.655 -7.188 1.00 96.69 178 ALA A N 1
ATOM 1405 C CA . ALA A 1 178 ? 10.555 3.087 -6.081 1.00 96.69 178 ALA A CA 1
ATOM 1406 C C . ALA A 1 178 ? 10.502 3.950 -4.798 1.00 96.69 178 ALA A C 1
ATOM 1408 O O . ALA A 1 178 ? 10.160 3.421 -3.733 1.00 96.69 178 ALA A O 1
ATOM 1409 N N . PRO A 1 179 ? 10.705 5.285 -4.834 1.00 96.62 179 PRO A N 1
ATOM 1410 C CA . PRO A 1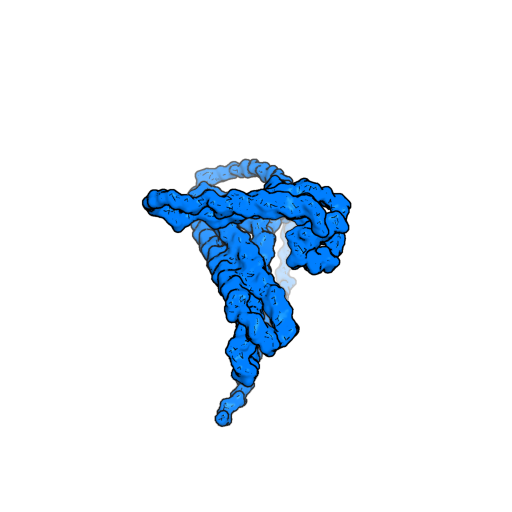 179 ? 10.471 6.130 -3.663 1.00 96.62 179 PRO A CA 1
ATOM 1411 C C . PRO A 1 179 ? 9.004 6.134 -3.223 1.00 96.62 179 PRO A C 1
ATOM 1413 O O . PRO A 1 179 ? 8.726 6.143 -2.023 1.00 96.62 179 PRO A O 1
ATOM 1416 N N . LEU A 1 180 ? 8.055 6.094 -4.166 1.00 95.81 180 LEU A N 1
ATOM 1417 C CA . LEU A 1 180 ? 6.627 6.057 -3.848 1.00 95.81 180 LEU A CA 1
ATOM 1418 C C . LEU A 1 180 ? 6.242 4.770 -3.102 1.00 95.81 180 LEU A C 1
ATOM 1420 O O . LEU A 1 180 ? 5.483 4.844 -2.131 1.00 95.81 180 LEU A O 1
ATOM 1424 N N . THR A 1 181 ? 6.807 3.623 -3.496 1.00 97.44 181 THR A N 1
ATOM 1425 C CA . THR A 1 181 ? 6.702 2.334 -2.799 1.00 97.44 181 THR A CA 1
ATOM 1426 C C . THR A 1 181 ? 7.138 2.477 -1.342 1.00 97.44 181 THR A C 1
ATOM 1428 O O . THR A 1 181 ? 6.376 2.141 -0.430 1.00 97.44 181 THR A O 1
ATOM 1431 N N . VAL A 1 182 ? 8.334 3.032 -1.110 1.00 97.94 182 VAL A N 1
ATOM 1432 C CA . VAL A 1 182 ? 8.908 3.198 0.235 1.00 97.94 182 VAL A CA 1
ATOM 1433 C C . VAL A 1 182 ? 8.077 4.168 1.077 1.00 97.94 182 VAL A C 1
ATOM 1435 O O . VAL A 1 182 ? 7.708 3.842 2.204 1.00 97.94 182 VAL A O 1
ATOM 1438 N N . LEU A 1 183 ? 7.726 5.339 0.539 1.00 97.12 183 LEU A N 1
ATOM 1439 C CA . LEU A 1 183 ? 6.982 6.368 1.273 1.00 97.12 183 LEU A CA 1
ATOM 1440 C C . LEU A 1 183 ? 5.561 5.916 1.628 1.00 97.12 183 LEU A C 1
ATOM 1442 O O . LEU A 1 183 ? 5.133 6.070 2.775 1.00 97.12 183 LEU A O 1
ATOM 1446 N N . CYS A 1 184 ? 4.834 5.318 0.678 1.00 97.31 184 CYS A N 1
ATOM 1447 C CA . CYS A 1 184 ? 3.501 4.776 0.944 1.00 97.31 184 CYS A CA 1
ATOM 1448 C C . CYS A 1 184 ? 3.562 3.612 1.940 1.00 97.31 184 CYS A C 1
ATOM 1450 O O . CYS A 1 184 ? 2.719 3.527 2.838 1.00 97.31 184 CYS A O 1
ATOM 1452 N N . GLY A 1 185 ? 4.574 2.748 1.815 1.00 97.50 185 GLY A N 1
ATOM 1453 C CA . GLY A 1 185 ? 4.758 1.612 2.706 1.00 97.50 185 GLY A CA 1
ATOM 1454 C C . GLY A 1 185 ? 5.085 2.029 4.144 1.00 97.50 185 GLY A C 1
ATOM 1455 O O . GLY A 1 185 ? 4.465 1.543 5.095 1.00 97.50 185 GLY A O 1
ATOM 1456 N N . LEU A 1 186 ? 5.985 2.999 4.325 1.00 97.56 186 LEU A N 1
ATOM 1457 C CA . LEU A 1 186 ? 6.308 3.564 5.638 1.00 97.56 186 LEU A CA 1
ATOM 1458 C C . LEU A 1 186 ? 5.103 4.262 6.273 1.00 97.56 186 LEU A C 1
ATOM 1460 O O . LEU A 1 186 ? 4.822 4.034 7.449 1.00 97.56 186 LEU A O 1
ATOM 1464 N N . TYR A 1 187 ? 4.352 5.056 5.502 1.00 97.75 187 TYR A N 1
ATOM 1465 C CA . TYR A 1 187 ? 3.131 5.697 5.994 1.00 97.75 187 TYR A CA 1
ATOM 1466 C C . TYR A 1 187 ? 2.135 4.668 6.543 1.00 97.75 187 TYR A C 1
ATOM 1468 O O . TYR A 1 187 ? 1.662 4.796 7.676 1.00 97.75 187 TYR A O 1
ATOM 1476 N N . ALA A 1 188 ? 1.845 3.622 5.764 1.00 97.75 188 ALA A N 1
ATOM 1477 C CA . ALA A 1 188 ? 0.929 2.567 6.180 1.00 97.75 188 ALA A CA 1
ATOM 1478 C C . ALA A 1 188 ? 1.444 1.819 7.421 1.00 97.75 188 ALA A C 1
ATOM 1480 O O . ALA A 1 188 ? 0.681 1.602 8.363 1.00 97.75 188 ALA A O 1
ATOM 1481 N N . THR A 1 189 ? 2.745 1.504 7.458 1.00 98.12 189 THR A N 1
ATOM 1482 C CA . THR A 1 189 ? 3.401 0.830 8.592 1.00 98.12 189 THR A CA 1
ATOM 1483 C C . THR A 1 189 ? 3.216 1.626 9.879 1.00 98.12 189 THR A C 1
ATOM 1485 O O . THR A 1 189 ? 2.761 1.078 10.880 1.00 98.12 189 THR A O 1
ATOM 1488 N N . ILE A 1 190 ? 3.518 2.928 9.851 1.00 97.44 190 ILE A N 1
ATOM 1489 C CA . ILE A 1 190 ? 3.424 3.802 11.026 1.00 97.44 190 ILE A CA 1
ATOM 1490 C C . ILE A 1 190 ? 1.981 3.861 11.531 1.00 97.44 190 ILE A C 1
ATOM 1492 O O . ILE A 1 190 ? 1.739 3.692 12.724 1.00 97.44 190 ILE A O 1
ATOM 1496 N N . VAL A 1 191 ? 1.005 4.070 10.642 1.00 97.19 191 VAL A N 1
ATOM 1497 C CA . VAL A 1 191 ? -0.404 4.166 11.051 1.00 97.19 191 VAL A CA 1
ATOM 1498 C C . VAL A 1 191 ? -0.896 2.852 11.656 1.00 97.19 191 VAL A C 1
ATOM 1500 O O . VAL A 1 191 ? -1.554 2.881 12.699 1.00 97.19 191 VAL A O 1
ATOM 1503 N N . PHE A 1 192 ? -0.578 1.706 11.048 1.00 97.38 192 PHE A N 1
ATOM 1504 C CA . PHE A 1 192 ? -0.983 0.403 11.577 1.00 97.38 192 PHE A CA 1
ATOM 1505 C C . PHE A 1 192 ? -0.294 0.071 12.903 1.00 97.38 192 PHE A C 1
ATOM 1507 O O . PHE A 1 192 ? -0.987 -0.348 13.829 1.00 97.38 192 PHE A O 1
ATOM 1514 N N . ALA A 1 193 ? 1.007 0.343 13.035 1.00 97.06 193 ALA A N 1
ATOM 1515 C CA . ALA A 1 193 ? 1.759 0.130 14.271 1.00 97.06 193 ALA A CA 1
ATOM 1516 C C . ALA A 1 193 ? 1.255 1.014 15.423 1.00 97.06 193 ALA A C 1
ATOM 1518 O O . ALA A 1 193 ? 1.071 0.539 16.540 1.00 97.06 193 ALA A O 1
ATOM 1519 N N . LEU A 1 194 ? 0.964 2.294 15.163 1.00 96.75 194 LEU A N 1
ATOM 1520 C CA . LEU A 1 194 ? 0.383 3.176 16.179 1.00 96.75 194 LEU A CA 1
ATOM 1521 C C . LEU A 1 194 ? -1.014 2.698 16.589 1.00 96.75 194 LEU A C 1
ATOM 1523 O O . LEU A 1 194 ? -1.325 2.654 17.778 1.00 96.75 194 LEU A O 1
ATOM 1527 N N . CYS A 1 195 ? -1.857 2.310 15.626 1.00 96.38 195 CYS A N 1
ATOM 1528 C CA . CYS A 1 195 ? -3.193 1.799 15.933 1.00 96.38 195 CYS A CA 1
ATOM 1529 C C . CYS A 1 195 ? -3.140 0.513 16.769 1.00 96.38 195 CYS A C 1
ATOM 1531 O O . CYS A 1 195 ? -3.894 0.408 17.735 1.00 96.38 195 CYS A O 1
ATOM 1533 N N . SER A 1 196 ? -2.268 -0.442 16.425 1.00 96.19 196 SER A N 1
ATOM 1534 C CA . SER A 1 196 ? -2.143 -1.702 17.164 1.00 96.19 196 SER A CA 1
ATOM 1535 C C . SER A 1 196 ? -1.568 -1.479 18.562 1.00 96.19 196 SER A C 1
ATOM 1537 O O . SER A 1 196 ? -2.140 -1.974 19.531 1.00 96.19 196 SER A O 1
ATOM 1539 N N . MET A 1 197 ? -0.509 -0.674 18.691 1.00 97.00 197 MET A N 1
ATOM 1540 C CA . MET A 1 197 ? 0.135 -0.390 19.973 1.00 97.00 197 MET A CA 1
ATOM 1541 C C . MET A 1 197 ? -0.831 0.284 20.952 1.00 97.00 197 MET A C 1
ATOM 1543 O O . MET A 1 197 ? -1.034 -0.226 22.051 1.00 97.00 197 MET A O 1
ATOM 1547 N N . TYR A 1 198 ? -1.484 1.384 20.554 1.00 97.38 198 TYR A N 1
ATOM 1548 C CA . TYR A 1 198 ? -2.399 2.104 21.448 1.00 97.38 198 TYR A CA 1
ATOM 1549 C C . TYR A 1 198 ? -3.633 1.282 21.821 1.00 97.38 198 TYR A C 1
ATOM 1551 O O . TYR A 1 198 ? -4.089 1.357 22.963 1.00 97.38 198 TYR A O 1
ATOM 1559 N N . ALA A 1 199 ? -4.162 0.478 20.898 1.00 95.56 199 ALA A N 1
ATOM 1560 C CA . ALA A 1 199 ? -5.280 -0.402 21.208 1.00 95.56 199 ALA A CA 1
ATOM 1561 C C . ALA A 1 199 ? -4.873 -1.525 22.178 1.00 95.56 199 ALA A C 1
ATOM 1563 O O . ALA A 1 199 ? -5.580 -1.756 23.155 1.00 95.56 199 ALA A O 1
ATOM 1564 N N . LYS A 1 200 ? -3.702 -2.154 21.988 1.00 95.81 200 LYS A N 1
ATOM 1565 C CA . LYS A 1 200 ? -3.159 -3.149 22.931 1.00 95.81 200 LYS A CA 1
ATOM 1566 C C . LYS A 1 200 ? -2.866 -2.537 24.306 1.00 95.81 200 LYS A C 1
ATOM 1568 O O . LYS A 1 200 ? -3.140 -3.170 25.318 1.00 95.81 200 LYS A O 1
ATOM 1573 N N . THR A 1 201 ? -2.380 -1.295 24.374 1.00 96.81 201 THR A N 1
ATOM 1574 C CA . THR A 1 201 ? -2.200 -0.580 25.653 1.00 96.81 201 THR A CA 1
ATOM 1575 C C . THR A 1 201 ? -3.531 -0.316 26.363 1.00 96.81 201 THR A C 1
ATOM 1577 O O . THR A 1 201 ? -3.603 -0.444 27.586 1.00 96.81 201 THR A O 1
ATOM 1580 N N . ALA A 1 202 ? -4.584 0.041 25.621 1.00 94.56 202 ALA A N 1
ATOM 1581 C CA . ALA A 1 202 ? -5.917 0.237 26.186 1.00 94.56 202 ALA A CA 1
ATOM 1582 C C . ALA A 1 202 ? -6.503 -1.077 26.731 1.00 94.56 202 ALA A C 1
ATOM 1584 O O . ALA A 1 202 ? -6.974 -1.083 27.868 1.00 94.56 202 ALA A O 1
ATOM 1585 N N . LEU A 1 203 ? -6.368 -2.181 25.980 1.00 92.69 203 LEU A N 1
ATOM 1586 C CA . LEU A 1 203 ? -6.729 -3.533 26.433 1.00 92.69 203 LEU A CA 1
ATOM 1587 C C . LEU A 1 203 ? -5.964 -3.929 27.697 1.00 92.69 203 LEU A C 1
ATOM 1589 O O . LEU A 1 203 ? -6.563 -4.317 28.690 1.00 92.69 203 LEU A O 1
ATOM 1593 N N . GLY A 1 204 ? -4.641 -3.749 27.705 1.00 94.12 204 GLY A N 1
ATOM 1594 C CA . GLY A 1 204 ? -3.811 -4.057 28.874 1.00 94.12 204 GLY A CA 1
ATOM 1595 C C . GLY A 1 204 ? -4.111 -3.193 30.105 1.00 94.12 204 GLY A C 1
ATOM 1596 O O . GLY A 1 204 ? -3.687 -3.532 31.204 1.00 94.12 204 GLY A O 1
ATOM 1597 N N . SER A 1 205 ? -4.836 -2.083 29.934 1.00 96.50 205 SER A N 1
ATOM 1598 C CA . SER A 1 205 ? -5.272 -1.200 31.021 1.00 96.50 205 SER A CA 1
ATOM 1599 C C . SER A 1 205 ? -6.735 -1.418 31.431 1.00 96.50 205 SER A C 1
ATOM 1601 O O . SER A 1 205 ? -7.239 -0.614 32.216 1.00 96.50 205 SER A O 1
ATOM 1603 N N . ASN A 1 206 ? -7.422 -2.433 30.888 1.00 93.75 206 ASN A N 1
ATOM 1604 C CA . ASN A 1 206 ? -8.859 -2.683 31.073 1.00 93.75 206 ASN A CA 1
ATOM 1605 C C . ASN A 1 206 ? -9.729 -1.448 30.739 1.00 93.75 206 ASN A C 1
ATOM 1607 O O . ASN A 1 206 ? -10.656 -1.096 31.468 1.00 93.75 206 ASN A O 1
ATOM 1611 N N . LYS A 1 207 ? -9.378 -0.725 29.663 1.00 93.12 207 LYS A N 1
ATOM 1612 C CA . LYS A 1 207 ? -10.074 0.486 29.179 1.00 93.12 207 LYS A CA 1
ATOM 1613 C C . LYS A 1 207 ? -10.776 0.225 27.846 1.00 93.12 207 LYS A C 1
ATOM 1615 O O . LYS A 1 207 ? -10.499 0.871 26.829 1.00 93.12 207 LYS A O 1
ATOM 1620 N N . ASP A 1 208 ? -11.673 -0.756 27.839 1.00 90.44 208 ASP A N 1
ATOM 1621 C CA . ASP A 1 208 ? -12.282 -1.284 26.609 1.00 90.44 208 ASP A CA 1
ATOM 1622 C C . ASP A 1 208 ? -13.218 -0.273 25.933 1.00 90.44 208 ASP A C 1
ATOM 1624 O O . ASP A 1 208 ? -13.259 -0.158 24.703 1.00 90.44 208 ASP A O 1
ATOM 1628 N N . LYS A 1 209 ? -13.906 0.555 26.732 1.00 88.25 209 LYS A N 1
ATOM 1629 C CA . LYS A 1 209 ? -14.766 1.640 26.231 1.00 88.25 209 LYS A CA 1
ATOM 1630 C C . LYS A 1 209 ? -13.945 2.679 25.467 1.00 88.25 209 LYS A C 1
ATOM 1632 O O . LYS A 1 209 ? -14.310 3.083 24.360 1.00 88.25 209 LYS A O 1
ATOM 1637 N N . GLU A 1 210 ? -12.810 3.092 26.024 1.00 92.69 210 GLU A N 1
ATOM 1638 C CA . GLU A 1 210 ? -11.883 4.032 25.400 1.00 92.69 210 GLU A CA 1
ATOM 1639 C C . GLU A 1 210 ? -11.240 3.437 24.147 1.00 92.69 210 GLU A C 1
ATOM 1641 O O . GLU A 1 210 ? -11.085 4.152 23.153 1.00 92.69 210 GLU A O 1
ATOM 1646 N N . MET A 1 211 ? -10.925 2.138 24.153 1.00 92.94 211 MET A N 1
ATOM 1647 C CA . MET A 1 211 ? -10.446 1.430 22.967 1.00 92.94 211 MET A CA 1
ATOM 1648 C C . MET A 1 211 ? -11.484 1.474 21.839 1.00 92.94 211 MET A C 1
ATOM 1650 O O . MET A 1 211 ? -11.135 1.808 20.703 1.00 92.94 211 MET A O 1
ATOM 1654 N N . GLY A 1 212 ? -12.754 1.178 22.128 1.00 88.44 212 GLY A N 1
ATOM 1655 C CA . GLY A 1 212 ? -13.831 1.236 21.137 1.00 88.44 212 GLY A CA 1
ATOM 1656 C C . GLY A 1 212 ? -13.966 2.630 20.515 1.00 88.44 212 GLY A C 1
ATOM 1657 O O . GLY A 1 212 ? -14.015 2.776 19.289 1.00 88.44 212 GLY A O 1
ATOM 1658 N N . VAL A 1 213 ? -13.929 3.675 21.350 1.00 89.81 213 VAL A N 1
ATOM 1659 C CA . VAL A 1 213 ? -13.941 5.079 20.903 1.00 89.81 213 VAL A CA 1
ATOM 1660 C C . VAL A 1 213 ? -12.710 5.404 20.052 1.00 89.81 213 VAL A C 1
ATOM 1662 O O . VAL A 1 213 ? -12.846 6.013 18.986 1.00 89.81 213 VAL A O 1
ATOM 1665 N N . PHE A 1 214 ? -11.520 4.973 20.477 1.00 92.75 214 PHE A N 1
ATOM 1666 C CA . PHE A 1 214 ? -10.276 5.156 19.732 1.00 92.75 214 PHE A CA 1
ATOM 1667 C C . PHE A 1 214 ? -10.360 4.503 18.349 1.00 92.75 214 PHE A C 1
ATOM 1669 O O . PHE A 1 214 ? -10.184 5.193 17.343 1.00 92.75 214 PHE A O 1
ATOM 1676 N N . MET A 1 215 ? -10.718 3.219 18.280 1.00 91.75 215 MET A N 1
ATOM 1677 C CA . MET A 1 215 ? -10.814 2.452 17.035 1.00 91.75 215 MET A CA 1
ATOM 1678 C C . MET A 1 215 ? -11.855 3.027 16.072 1.00 91.75 215 MET A C 1
ATOM 1680 O O . MET A 1 215 ? -11.622 3.067 14.859 1.00 91.75 215 MET A O 1
ATOM 1684 N N . ASN A 1 216 ? -12.982 3.517 16.591 1.00 89.62 216 ASN A N 1
ATOM 1685 C CA . ASN A 1 216 ? -13.986 4.195 15.777 1.00 89.62 216 ASN A CA 1
ATOM 1686 C C . ASN A 1 216 ? -13.458 5.542 15.244 1.00 89.62 216 ASN A C 1
ATOM 1688 O O . ASN A 1 216 ? -13.579 5.853 14.060 1.00 89.62 216 ASN A O 1
ATOM 1692 N N . SER A 1 217 ? -12.785 6.326 16.093 1.00 90.75 217 SER A N 1
ATOM 1693 C CA . SER A 1 217 ? -12.256 7.645 15.723 1.00 90.75 217 SER A CA 1
ATOM 1694 C C . SER A 1 217 ? -11.116 7.598 14.696 1.00 90.75 217 SER A C 1
ATOM 1696 O O . SER A 1 217 ? -10.963 8.538 13.908 1.00 90.75 217 SER A O 1
ATOM 1698 N N . THR A 1 218 ? -10.343 6.507 14.675 1.00 94.25 218 THR A N 1
ATOM 1699 C CA . THR A 1 218 ? -9.198 6.300 13.776 1.00 94.25 218 THR A CA 1
ATOM 1700 C C . THR A 1 218 ? -9.544 5.530 12.502 1.00 94.25 218 THR A C 1
ATOM 1702 O O . THR A 1 218 ? -8.670 5.330 11.658 1.00 94.25 218 THR A O 1
ATOM 1705 N N . GLY A 1 219 ? -10.807 5.130 12.306 1.00 89.69 219 GLY A N 1
ATOM 1706 C CA . GLY A 1 219 ? -11.237 4.341 11.144 1.00 89.69 219 GLY A CA 1
ATOM 1707 C C . GLY A 1 219 ? -10.834 4.949 9.793 1.00 89.69 219 GLY A C 1
ATOM 1708 O O . GLY A 1 219 ? -10.335 4.240 8.924 1.00 89.69 219 GLY A O 1
ATOM 1709 N N . ILE A 1 220 ? -10.947 6.275 9.644 1.00 87.94 220 ILE A N 1
ATOM 1710 C CA . ILE A 1 220 ? -10.579 6.984 8.403 1.00 87.94 220 ILE A CA 1
ATOM 1711 C C . ILE A 1 220 ? -9.076 6.870 8.115 1.00 87.94 220 ILE A C 1
ATOM 1713 O O . ILE A 1 220 ? -8.683 6.656 6.969 1.00 87.94 220 ILE A O 1
ATOM 1717 N N . TYR A 1 221 ? -8.227 6.998 9.138 1.00 93.88 221 TYR A N 1
ATOM 1718 C CA . TYR A 1 221 ? -6.776 6.897 8.967 1.00 93.88 221 TYR A CA 1
ATOM 1719 C C . TYR A 1 221 ? -6.360 5.468 8.624 1.00 93.88 221 TYR A C 1
ATOM 1721 O O . TYR A 1 221 ? -5.522 5.283 7.749 1.00 93.88 221 TYR A O 1
ATOM 1729 N N . ARG A 1 222 ? -7.001 4.464 9.238 1.00 93.75 222 ARG A N 1
ATOM 1730 C CA . ARG A 1 222 ? -6.774 3.049 8.911 1.00 93.75 222 ARG A CA 1
ATOM 1731 C C . ARG A 1 222 ? -7.156 2.728 7.466 1.00 93.75 222 ARG A C 1
ATOM 1733 O O . ARG A 1 222 ? -6.391 2.058 6.782 1.00 93.75 222 ARG A O 1
ATOM 1740 N N . LEU A 1 223 ? -8.279 3.257 6.976 1.00 89.62 223 LEU A N 1
ATOM 1741 C CA . LEU A 1 223 ? -8.685 3.094 5.577 1.00 89.62 223 LEU A CA 1
ATOM 1742 C C . LEU A 1 223 ? -7.691 3.754 4.608 1.00 89.62 223 LEU A C 1
ATOM 1744 O O . LEU A 1 223 ? -7.311 3.154 3.606 1.00 89.62 223 LEU A O 1
ATOM 1748 N N . ARG A 1 224 ? -7.230 4.974 4.914 1.00 91.94 224 ARG A N 1
ATOM 1749 C CA . ARG A 1 224 ? -6.201 5.656 4.109 1.00 91.94 224 ARG A CA 1
ATOM 1750 C C . ARG A 1 224 ? -4.886 4.878 4.099 1.00 91.94 224 ARG A C 1
ATOM 1752 O O . ARG A 1 224 ? -4.335 4.654 3.028 1.00 91.94 224 ARG A O 1
ATOM 1759 N N . ALA A 1 225 ? -4.416 4.424 5.261 1.00 95.62 225 ALA A N 1
ATOM 1760 C CA . ALA A 1 225 ? -3.226 3.584 5.382 1.00 95.62 225 ALA A CA 1
ATOM 1761 C C . ALA A 1 225 ? -3.352 2.294 4.566 1.00 95.62 225 ALA A C 1
ATOM 1763 O O . ALA A 1 225 ? -2.415 1.919 3.871 1.00 95.62 225 ALA A O 1
ATOM 1764 N N . PHE A 1 226 ? -4.529 1.669 4.569 1.00 93.75 226 PHE A N 1
ATOM 1765 C CA . PHE A 1 226 ? -4.798 0.490 3.755 1.00 93.75 226 PHE A CA 1
ATOM 1766 C C . PHE A 1 226 ? -4.728 0.774 2.247 1.00 93.75 226 PHE A C 1
ATOM 1768 O O . PHE A 1 226 ? -4.139 -0.003 1.501 1.00 93.75 226 PHE A O 1
ATOM 1775 N N . ASN A 1 227 ? -5.239 1.919 1.789 1.00 91.00 227 ASN A N 1
ATOM 1776 C CA . ASN A 1 227 ? -5.078 2.324 0.390 1.00 91.00 227 ASN A CA 1
ATOM 1777 C C . ASN A 1 227 ? -3.602 2.561 0.028 1.00 91.00 227 ASN A C 1
ATOM 1779 O O . ASN A 1 227 ? -3.156 2.091 -1.015 1.00 91.00 227 ASN A O 1
ATOM 1783 N N . HIS A 1 228 ? -2.826 3.229 0.890 1.00 95.25 228 HIS A N 1
ATOM 1784 C CA . HIS A 1 228 ? -1.382 3.412 0.677 1.00 95.25 228 HIS A CA 1
ATOM 1785 C C . HIS A 1 228 ? -0.616 2.085 0.680 1.00 95.25 228 HIS A C 1
ATOM 1787 O O . HIS A 1 228 ? 0.295 1.906 -0.124 1.00 95.25 228 HIS A O 1
ATOM 1793 N N . PHE A 1 229 ? -1.023 1.131 1.517 1.00 95.88 229 PHE A N 1
ATOM 1794 C CA . PHE A 1 229 ? -0.512 -0.235 1.485 1.00 95.88 229 PHE A CA 1
ATOM 1795 C C . PHE A 1 229 ? -0.742 -0.891 0.114 1.00 95.88 229 PHE A C 1
ATOM 1797 O O . PHE A 1 229 ? 0.215 -1.365 -0.495 1.00 95.88 229 PHE A O 1
ATOM 1804 N N . LEU A 1 230 ? -1.962 -0.840 -0.431 1.00 91.81 230 LEU A N 1
ATOM 1805 C CA . LEU A 1 230 ? -2.247 -1.385 -1.765 1.00 91.81 230 LEU A CA 1
ATOM 1806 C C . LEU A 1 230 ? -1.433 -0.697 -2.871 1.00 91.81 230 LEU A C 1
ATOM 1808 O O . LEU A 1 230 ? -0.909 -1.373 -3.755 1.00 91.81 230 LEU A O 1
ATOM 1812 N N . VAL A 1 231 ? -1.296 0.633 -2.809 1.00 92.62 231 VAL A N 1
ATOM 1813 C CA . VAL A 1 231 ? -0.467 1.400 -3.754 1.00 92.62 231 VAL A CA 1
ATOM 1814 C C . VAL A 1 231 ? 1.000 0.980 -3.657 1.00 92.62 231 VAL A C 1
ATOM 1816 O O . VAL A 1 231 ? 1.623 0.774 -4.694 1.00 92.62 231 VAL A O 1
ATOM 1819 N N . SER A 1 232 ? 1.536 0.787 -2.446 1.00 96.88 232 SER A N 1
ATOM 1820 C CA . SER A 1 232 ? 2.923 0.341 -2.261 1.00 96.88 232 SER A CA 1
ATOM 1821 C C . SER A 1 232 ? 3.178 -1.046 -2.850 1.00 96.88 232 SER A C 1
ATOM 1823 O O . SER A 1 232 ? 4.181 -1.225 -3.527 1.00 96.88 232 SER A O 1
ATOM 1825 N N . ILE A 1 233 ? 2.253 -2.002 -2.690 1.00 94.38 233 ILE A N 1
ATOM 1826 C CA . ILE A 1 233 ? 2.382 -3.333 -3.307 1.00 94.38 233 ILE A CA 1
ATOM 1827 C C . ILE A 1 233 ? 2.357 -3.229 -4.834 1.00 94.38 233 ILE A C 1
ATOM 1829 O O . ILE A 1 233 ? 3.152 -3.879 -5.510 1.00 94.38 233 ILE A O 1
ATOM 1833 N N . ALA A 1 234 ? 1.451 -2.419 -5.388 1.00 91.00 234 ALA A N 1
ATOM 1834 C CA . ALA A 1 234 ? 1.346 -2.244 -6.832 1.00 91.00 234 ALA A CA 1
ATOM 1835 C C . ALA A 1 234 ? 2.609 -1.598 -7.426 1.00 91.00 234 ALA A C 1
ATOM 1837 O O . ALA A 1 234 ? 3.108 -2.075 -8.443 1.00 91.00 234 ALA A O 1
ATOM 1838 N N . CYS A 1 235 ? 3.144 -0.557 -6.780 1.00 95.06 235 CYS A N 1
ATOM 1839 C CA . CYS A 1 235 ? 4.389 0.090 -7.201 1.00 95.06 235 CYS A CA 1
ATOM 1840 C C . CYS A 1 235 ? 5.580 -0.868 -7.063 1.00 95.06 235 CYS A C 1
ATOM 1842 O O . CYS A 1 235 ? 6.319 -1.040 -8.024 1.00 95.06 235 CYS A O 1
ATOM 1844 N N . PHE A 1 236 ? 5.680 -1.601 -5.949 1.00 96.62 236 PHE A N 1
ATOM 1845 C CA . PHE A 1 236 ? 6.724 -2.607 -5.747 1.00 96.62 236 PHE A CA 1
ATOM 1846 C C . PHE A 1 236 ? 6.714 -3.689 -6.835 1.00 96.62 236 PHE A C 1
ATOM 1848 O O . PHE A 1 236 ? 7.762 -4.109 -7.315 1.00 96.62 236 PHE A O 1
ATOM 1855 N N . ALA A 1 237 ? 5.534 -4.131 -7.274 1.00 93.94 237 ALA A N 1
ATOM 1856 C CA . ALA A 1 237 ? 5.435 -5.102 -8.358 1.00 93.94 237 ALA A CA 1
ATOM 1857 C C . ALA A 1 237 ? 5.937 -4.547 -9.704 1.00 93.94 237 ALA A C 1
ATOM 1859 O O . ALA A 1 237 ? 6.548 -5.283 -10.482 1.00 93.94 237 ALA A O 1
ATOM 1860 N N . ILE A 1 238 ? 5.708 -3.257 -9.973 1.00 93.25 238 ILE A N 1
ATOM 1861 C CA . ILE A 1 238 ? 6.270 -2.560 -11.140 1.00 93.25 238 ILE A CA 1
ATOM 1862 C C . ILE A 1 238 ? 7.794 -2.451 -11.006 1.00 93.25 238 ILE A C 1
ATOM 1864 O O . ILE A 1 238 ? 8.501 -2.745 -11.969 1.00 93.25 238 ILE A O 1
ATOM 1868 N N . ASP A 1 239 ? 8.302 -2.114 -9.818 1.00 95.75 239 ASP A N 1
ATOM 1869 C CA . ASP A 1 239 ? 9.741 -2.037 -9.542 1.00 95.75 239 ASP A CA 1
ATOM 1870 C C . ASP A 1 239 ? 10.418 -3.391 -9.812 1.00 95.75 239 ASP A C 1
ATOM 1872 O O . ASP A 1 239 ? 11.413 -3.459 -10.531 1.00 95.75 239 ASP A O 1
ATOM 1876 N N . VAL A 1 240 ? 9.828 -4.495 -9.337 1.00 94.69 240 VAL A N 1
ATOM 1877 C CA . VAL A 1 240 ? 10.323 -5.860 -9.594 1.00 94.69 240 VAL A CA 1
ATOM 1878 C C . VAL A 1 240 ? 10.341 -6.188 -11.090 1.00 94.69 240 VAL A C 1
ATOM 1880 O O . VAL A 1 240 ? 11.311 -6.778 -11.571 1.00 94.69 240 VAL A O 1
ATOM 1883 N N . LEU A 1 241 ? 9.308 -5.800 -11.847 1.00 93.69 241 LEU A N 1
ATOM 1884 C CA . LEU A 1 241 ? 9.277 -5.980 -13.304 1.00 93.69 241 LEU A CA 1
ATOM 1885 C C . LEU A 1 241 ? 10.415 -5.217 -13.992 1.00 93.69 241 LEU A C 1
ATOM 1887 O O . LEU A 1 241 ? 11.088 -5.773 -14.859 1.00 93.69 241 LEU A O 1
ATOM 1891 N N . ILE A 1 242 ? 10.652 -3.969 -13.587 1.00 93.56 242 ILE A N 1
ATOM 1892 C CA . ILE A 1 242 ? 11.718 -3.130 -14.138 1.00 93.56 242 ILE A CA 1
ATOM 1893 C C . ILE A 1 242 ? 13.099 -3.708 -13.808 1.00 93.56 242 ILE A C 1
ATOM 1895 O O . ILE A 1 242 ? 13.928 -3.845 -14.705 1.00 93.56 242 ILE A O 1
ATOM 1899 N N . ILE A 1 243 ? 13.330 -4.130 -12.564 1.00 94.19 243 ILE A N 1
ATOM 1900 C CA . ILE A 1 243 ? 14.582 -4.785 -12.157 1.00 94.19 243 ILE A CA 1
ATOM 1901 C C . ILE A 1 243 ? 14.810 -6.063 -12.973 1.00 94.19 243 ILE A C 1
ATOM 1903 O O . ILE A 1 243 ? 15.927 -6.321 -13.421 1.00 94.19 243 ILE A O 1
ATOM 1907 N N . CYS A 1 244 ? 13.761 -6.852 -13.230 1.00 93.19 244 CYS A N 1
ATOM 1908 C CA . CYS A 1 244 ? 13.873 -8.026 -14.097 1.00 93.19 244 CYS A CA 1
ATOM 1909 C C . CYS A 1 244 ? 14.267 -7.639 -15.530 1.00 93.19 244 CYS A C 1
ATOM 1911 O O . CYS A 1 244 ? 15.150 -8.276 -16.109 1.00 93.19 244 CYS A O 1
ATOM 1913 N N . LEU A 1 245 ? 13.662 -6.593 -16.102 1.00 91.81 245 LEU A N 1
ATOM 1914 C CA . LEU A 1 245 ? 14.046 -6.093 -17.427 1.00 91.81 245 LEU A CA 1
ATOM 1915 C C . LEU A 1 245 ? 15.501 -5.610 -17.464 1.00 91.81 245 LEU A C 1
ATOM 1917 O O . LEU A 1 245 ? 16.181 -5.854 -18.457 1.00 91.81 245 LEU A O 1
ATOM 1921 N N . ALA A 1 246 ? 15.975 -4.969 -16.394 1.00 92.88 246 ALA A N 1
ATOM 1922 C CA . ALA A 1 246 ? 17.339 -4.460 -16.293 1.00 92.88 246 ALA A CA 1
ATOM 1923 C C . ALA A 1 246 ? 18.377 -5.591 -16.183 1.00 92.88 246 ALA A C 1
ATOM 1925 O O . ALA A 1 246 ? 19.406 -5.558 -16.855 1.00 92.88 246 ALA A O 1
ATOM 1926 N N . LYS A 1 247 ? 18.102 -6.628 -15.377 1.00 92.75 247 LYS A N 1
ATOM 1927 C CA . LYS A 1 247 ? 19.059 -7.720 -15.114 1.00 92.75 247 LYS A CA 1
ATOM 1928 C C . LYS A 1 247 ? 19.102 -8.793 -16.206 1.00 92.75 247 LYS A C 1
ATOM 1930 O O . LYS A 1 247 ? 20.141 -9.427 -16.397 1.00 92.75 247 LYS A O 1
ATOM 1935 N N . PHE A 1 248 ? 18.001 -9.055 -16.914 1.00 91.31 248 PHE A N 1
ATOM 1936 C CA . PHE A 1 248 ? 17.950 -10.137 -17.901 1.00 91.31 248 PHE A CA 1
ATOM 1937 C C . PHE A 1 248 ? 18.227 -9.656 -19.327 1.00 91.31 248 PHE A C 1
ATOM 1939 O O . PHE A 1 248 ? 17.548 -8.788 -19.869 1.00 91.31 248 PHE A O 1
ATOM 1946 N N . ARG A 1 249 ? 19.163 -10.330 -20.008 1.00 81.12 249 ARG A N 1
ATOM 1947 C CA . ARG A 1 249 ? 19.472 -10.082 -21.423 1.00 81.12 249 ARG A CA 1
ATOM 1948 C C . ARG A 1 249 ? 18.209 -10.222 -22.293 1.00 81.12 249 ARG A C 1
ATOM 1950 O O . ARG A 1 249 ? 17.455 -11.196 -22.198 1.00 81.12 249 ARG A O 1
ATOM 1957 N N . THR A 1 250 ? 18.023 -9.253 -23.184 1.00 77.88 250 THR A N 1
ATOM 1958 C CA . THR A 1 250 ? 16.746 -8.744 -23.728 1.00 77.88 250 THR A CA 1
ATOM 1959 C C . THR A 1 250 ? 15.710 -9.778 -24.197 1.00 77.88 250 THR A C 1
ATOM 1961 O O . THR A 1 250 ? 14.513 -9.565 -24.025 1.00 77.88 250 THR A O 1
ATOM 1964 N N . ARG A 1 251 ? 16.119 -10.920 -24.773 1.00 85.38 251 ARG A N 1
ATOM 1965 C CA . ARG A 1 251 ? 15.166 -11.927 -25.293 1.00 85.38 251 ARG A CA 1
ATOM 1966 C C . ARG A 1 251 ? 14.482 -12.741 -24.193 1.00 85.38 251 ARG A C 1
ATOM 1968 O O . ARG A 1 251 ? 13.286 -12.992 -24.284 1.00 85.38 251 ARG A O 1
ATOM 1975 N N . PHE A 1 252 ? 15.226 -13.143 -23.164 1.00 88.38 252 PHE A N 1
ATOM 1976 C CA . PHE A 1 252 ? 14.654 -13.882 -22.034 1.00 88.38 252 PHE A CA 1
ATOM 1977 C C . PHE A 1 252 ? 13.975 -12.939 -21.045 1.00 88.38 252 PHE A C 1
ATOM 1979 O O . PHE A 1 252 ? 12.914 -13.278 -20.528 1.00 88.38 252 PHE A O 1
ATOM 1986 N N . GLY A 1 253 ? 14.527 -11.733 -20.862 1.00 86.38 253 GLY A N 1
ATOM 1987 C CA . GLY A 1 253 ? 13.920 -10.698 -20.026 1.00 86.38 253 GLY A CA 1
ATOM 1988 C C . GLY A 1 253 ? 12.493 -10.371 -20.458 1.00 86.38 253 GLY A C 1
ATOM 1989 O O . GLY A 1 253 ? 11.593 -10.361 -19.623 1.00 86.38 253 GLY A O 1
ATOM 1990 N N . PHE A 1 254 ? 12.248 -10.226 -21.765 1.00 87.44 254 PHE A N 1
ATOM 1991 C CA . PHE A 1 254 ? 10.900 -9.966 -22.274 1.00 87.44 254 PHE A CA 1
ATOM 1992 C C . PHE A 1 254 ? 9.903 -11.085 -21.931 1.00 87.44 254 PHE A C 1
ATOM 1994 O O . PHE A 1 254 ? 8.814 -10.800 -21.440 1.00 87.44 254 PHE A O 1
ATOM 2001 N N . LEU A 1 255 ? 10.273 -12.356 -22.131 1.00 92.12 255 LEU A N 1
ATOM 2002 C CA . LEU A 1 255 ? 9.394 -13.490 -21.811 1.00 92.12 255 LEU A CA 1
ATOM 2003 C C . LEU A 1 255 ? 9.090 -13.573 -20.311 1.00 92.12 255 LEU A C 1
ATOM 2005 O O . LEU A 1 255 ? 7.937 -13.772 -19.929 1.00 92.12 255 LEU A O 1
ATOM 2009 N N . VAL A 1 256 ? 10.108 -13.373 -19.468 1.00 89.25 256 VAL A N 1
ATOM 2010 C CA . VAL A 1 256 ? 9.952 -13.335 -18.007 1.00 89.25 256 VAL A CA 1
ATOM 2011 C C . VAL A 1 256 ? 9.036 -12.186 -17.591 1.00 89.25 256 VAL A C 1
ATOM 2013 O O . VAL A 1 256 ? 8.176 -12.374 -16.737 1.00 89.25 256 VAL A O 1
ATOM 2016 N N . CYS A 1 257 ? 9.147 -11.022 -18.230 1.00 88.38 257 CYS A N 1
ATOM 2017 C CA . CYS A 1 257 ? 8.320 -9.865 -17.900 1.00 88.38 257 CYS A CA 1
ATOM 2018 C C . CYS A 1 257 ? 6.875 -10.011 -18.367 1.00 88.38 257 CYS A C 1
ATOM 2020 O O . CYS A 1 257 ? 5.975 -9.631 -17.628 1.00 88.38 257 CYS A O 1
ATOM 2022 N N . VAL A 1 258 ? 6.622 -10.619 -19.531 1.00 90.44 258 VAL A N 1
ATOM 2023 C CA . VAL A 1 258 ? 5.254 -10.969 -19.953 1.00 90.44 258 VAL A CA 1
ATOM 2024 C C . VAL A 1 258 ? 4.628 -11.957 -18.967 1.00 90.44 258 VAL A C 1
ATOM 2026 O O . VAL A 1 258 ? 3.476 -11.784 -18.572 1.00 90.44 258 VAL A O 1
ATOM 2029 N N . PHE A 1 259 ? 5.391 -12.959 -18.523 1.00 92.44 259 PHE A N 1
ATOM 2030 C CA . PHE A 1 259 ? 4.924 -13.927 -17.534 1.00 92.44 259 PHE A CA 1
ATOM 2031 C C . PHE A 1 259 ? 4.644 -13.280 -16.167 1.00 92.44 259 PHE A C 1
ATOM 2033 O O . PHE A 1 259 ? 3.572 -13.482 -15.602 1.00 92.44 259 PHE A O 1
ATOM 2040 N N . LEU A 1 260 ? 5.557 -12.450 -15.657 1.00 90.62 260 LEU A N 1
ATOM 2041 C CA . LEU A 1 260 ? 5.359 -11.712 -14.406 1.00 90.62 260 LEU A CA 1
ATOM 2042 C C . LEU A 1 260 ? 4.193 -10.721 -14.499 1.00 90.62 260 LEU A C 1
ATOM 2044 O O . LEU A 1 260 ? 3.416 -10.616 -13.557 1.00 90.62 260 LEU A O 1
ATOM 2048 N N . ALA A 1 261 ? 4.024 -10.030 -15.629 1.00 88.69 261 ALA A N 1
ATOM 2049 C CA . ALA A 1 261 ? 2.897 -9.128 -15.849 1.00 88.69 261 ALA A CA 1
ATOM 2050 C C . ALA A 1 261 ? 1.560 -9.884 -15.867 1.00 88.69 261 ALA A C 1
ATOM 2052 O O . ALA A 1 261 ? 0.572 -9.390 -15.327 1.00 88.69 261 ALA A O 1
ATOM 2053 N N . TYR A 1 262 ? 1.532 -11.095 -16.434 1.00 94.06 262 TYR A N 1
ATOM 2054 C CA . TYR A 1 262 ? 0.372 -11.983 -16.371 1.00 94.06 262 TYR A CA 1
ATOM 2055 C C . TYR A 1 262 ? 0.055 -12.403 -14.925 1.00 94.06 262 TYR A C 1
ATOM 2057 O O . TYR A 1 262 ? -1.083 -12.254 -14.483 1.00 94.06 262 TYR A O 1
ATOM 2065 N N . LEU A 1 263 ? 1.061 -12.837 -14.154 1.00 93.06 263 LEU A N 1
ATOM 2066 C CA . LEU A 1 263 ? 0.879 -13.173 -12.735 1.00 93.06 263 LEU A CA 1
ATOM 2067 C C . LEU A 1 263 ? 0.414 -11.968 -11.908 1.00 93.06 263 LEU A C 1
ATOM 2069 O O . LEU A 1 263 ? -0.439 -12.110 -11.035 1.00 93.06 263 LEU A O 1
ATOM 2073 N N . LEU A 1 264 ? 0.943 -10.777 -12.194 1.00 88.69 264 LEU A N 1
ATOM 2074 C CA . LEU A 1 264 ? 0.529 -9.542 -11.540 1.00 88.69 264 LEU A CA 1
ATOM 2075 C C . LEU A 1 264 ? -0.918 -9.183 -11.891 1.00 88.69 264 LEU A C 1
ATOM 2077 O O . LEU A 1 264 ? -1.678 -8.775 -11.017 1.00 88.69 264 LEU A O 1
ATOM 2081 N N . TYR A 1 265 ? -1.319 -9.356 -13.150 1.00 90.56 265 TYR A N 1
ATOM 2082 C CA . TYR A 1 265 ? -2.696 -9.144 -13.584 1.00 90.56 265 TYR A CA 1
ATOM 2083 C C . TYR A 1 265 ? -3.673 -10.071 -12.848 1.00 90.56 265 TYR A C 1
ATOM 2085 O O . TYR A 1 265 ? -4.668 -9.588 -12.297 1.00 90.56 265 TYR A O 1
ATOM 2093 N N . ASP A 1 266 ? -3.367 -11.370 -12.782 1.00 93.81 266 ASP A N 1
ATOM 2094 C CA . ASP A 1 266 ? -4.179 -12.348 -12.051 1.00 93.81 266 ASP A CA 1
ATOM 2095 C C . ASP A 1 266 ? -4.206 -12.030 -10.548 1.00 93.81 266 ASP A C 1
ATOM 2097 O O . ASP A 1 266 ? -5.281 -11.935 -9.954 1.00 93.81 266 ASP A O 1
ATOM 2101 N N . GLY A 1 267 ? -3.053 -11.722 -9.946 1.00 88.19 267 GLY A N 1
ATOM 2102 C CA . GLY A 1 267 ? -2.970 -11.332 -8.538 1.00 88.19 267 GLY A CA 1
ATOM 2103 C C . GLY A 1 267 ? -3.777 -10.071 -8.215 1.00 88.19 267 GLY A C 1
ATOM 2104 O O . GLY A 1 267 ? -4.474 -10.021 -7.199 1.00 88.19 267 GLY A O 1
ATOM 2105 N N . LEU A 1 268 ? -3.765 -9.060 -9.090 1.00 87.31 268 LEU A N 1
ATOM 2106 C CA . LEU A 1 268 ? -4.572 -7.847 -8.924 1.00 87.31 268 LEU A CA 1
ATOM 2107 C C . LEU A 1 268 ? -6.069 -8.124 -9.087 1.00 87.31 268 LEU A C 1
ATOM 2109 O O . LEU A 1 268 ? -6.889 -7.520 -8.388 1.00 87.31 268 LEU A O 1
ATOM 2113 N N . ARG A 1 269 ? -6.445 -9.022 -10.002 1.00 92.19 269 ARG A N 1
ATOM 2114 C CA . ARG A 1 269 ? -7.834 -9.448 -10.191 1.00 92.19 269 ARG A CA 1
ATOM 2115 C C . ARG A 1 269 ? -8.358 -10.168 -8.950 1.00 92.19 269 ARG A C 1
ATOM 2117 O O . ARG A 1 269 ? -9.433 -9.813 -8.461 1.00 92.19 269 ARG A O 1
ATOM 2124 N N . ASP A 1 270 ? -7.593 -11.116 -8.425 1.00 94.38 270 ASP A N 1
ATOM 2125 C CA . ASP A 1 270 ? -7.959 -11.879 -7.232 1.00 94.38 270 ASP A CA 1
ATOM 2126 C C . ASP A 1 270 ? -7.995 -10.982 -5.995 1.00 94.38 270 ASP A C 1
ATOM 2128 O O . ASP A 1 270 ? -8.959 -11.019 -5.230 1.00 94.38 270 ASP A O 1
ATOM 2132 N N . THR A 1 271 ? -7.023 -10.076 -5.851 1.00 88.31 271 THR A N 1
ATOM 2133 C CA . THR A 1 271 ? -7.018 -9.071 -4.776 1.00 88.31 271 THR A CA 1
ATOM 2134 C C . THR A 1 271 ? -8.290 -8.224 -4.801 1.00 88.31 271 THR A C 1
ATOM 2136 O O . THR A 1 271 ? -8.929 -8.040 -3.766 1.00 88.31 271 THR A O 1
ATOM 2139 N N . LYS A 1 272 ? -8.728 -7.756 -5.979 1.00 88.31 272 LYS A N 1
ATOM 2140 C CA . LYS A 1 272 ? -9.988 -7.004 -6.115 1.00 88.31 272 LYS A CA 1
ATOM 2141 C C . LYS A 1 272 ? -11.207 -7.834 -5.708 1.00 88.31 272 LYS A C 1
ATOM 2143 O O . LYS A 1 272 ? -12.104 -7.303 -5.057 1.00 88.31 272 LYS A O 1
ATOM 2148 N N . ALA A 1 273 ? -11.244 -9.117 -6.067 1.00 92.75 273 ALA A N 1
ATOM 2149 C CA . ALA A 1 273 ? -12.329 -10.017 -5.683 1.00 92.75 273 ALA A CA 1
ATOM 2150 C C . ALA A 1 273 ? -12.366 -10.255 -4.162 1.00 92.75 273 ALA A C 1
ATOM 2152 O O . ALA A 1 273 ? -13.435 -10.170 -3.556 1.00 92.75 273 ALA A O 1
ATOM 2153 N N . ILE A 1 274 ? -11.204 -10.474 -3.536 1.00 92.19 274 ILE A N 1
ATOM 2154 C CA . ILE A 1 274 ? -11.068 -10.632 -2.081 1.00 92.19 274 ILE A CA 1
ATOM 2155 C C . ILE A 1 274 ? -11.495 -9.350 -1.362 1.00 92.19 274 ILE A C 1
ATOM 2157 O O . ILE A 1 274 ? -12.275 -9.416 -0.417 1.00 92.19 274 ILE A O 1
ATOM 2161 N N . LEU A 1 275 ? -11.054 -8.179 -1.828 1.00 87.44 275 LEU A N 1
ATOM 2162 C CA . LEU A 1 275 ? -11.439 -6.888 -1.251 1.00 87.44 275 LEU A CA 1
ATOM 2163 C C . LEU A 1 275 ? -12.946 -6.634 -1.352 1.00 87.44 275 LEU A C 1
ATOM 2165 O O . LEU A 1 275 ? -13.555 -6.171 -0.389 1.00 87.44 275 LEU A O 1
ATOM 2169 N N . ALA A 1 276 ? -13.563 -6.975 -2.485 1.00 89.75 276 ALA A N 1
ATOM 2170 C CA . ALA A 1 276 ? -15.009 -6.868 -2.653 1.00 89.75 276 ALA A CA 1
ATOM 2171 C C . ALA A 1 276 ? -15.766 -7.804 -1.694 1.00 89.75 276 ALA A C 1
ATOM 2173 O O . ALA A 1 276 ? -16.766 -7.399 -1.103 1.00 89.75 276 ALA A O 1
ATOM 2174 N N . ALA A 1 277 ? -15.270 -9.029 -1.498 1.00 92.94 277 ALA A N 1
ATOM 2175 C CA . ALA A 1 277 ? -15.844 -9.989 -0.558 1.00 92.94 277 ALA A CA 1
ATOM 2176 C C . ALA A 1 277 ? -15.619 -9.595 0.913 1.00 92.94 277 ALA A C 1
ATOM 2178 O O . ALA A 1 277 ? -16.472 -9.862 1.757 1.00 92.94 277 ALA A O 1
ATOM 2179 N N . ALA A 1 278 ? -14.499 -8.939 1.221 1.00 87.75 278 ALA A N 1
ATOM 2180 C CA . ALA A 1 278 ? -14.157 -8.477 2.561 1.00 87.75 278 ALA A CA 1
ATOM 2181 C C . ALA A 1 278 ? -14.818 -7.137 2.926 1.00 87.75 278 ALA A C 1
ATOM 2183 O O . ALA A 1 278 ? -14.906 -6.808 4.105 1.00 87.75 278 ALA A O 1
ATOM 2184 N N . GLY A 1 279 ? -15.317 -6.371 1.949 1.00 83.44 279 GLY A N 1
ATOM 2185 C CA . GLY A 1 279 ? -15.973 -5.076 2.164 1.00 83.44 279 GLY A CA 1
ATOM 2186 C C . GLY A 1 279 ? -17.019 -5.067 3.293 1.00 83.44 279 GLY A C 1
ATOM 2187 O O . GLY A 1 279 ? -16.930 -4.207 4.171 1.00 83.44 279 GLY A O 1
ATOM 2188 N N . PRO A 1 280 ? -17.954 -6.038 3.355 1.00 86.44 280 PRO A N 1
ATOM 2189 C CA . PRO A 1 280 ? -18.926 -6.140 4.446 1.00 86.44 280 PRO A CA 1
ATOM 2190 C C . PRO A 1 280 ? -18.312 -6.322 5.842 1.00 86.44 280 PRO A C 1
ATOM 2192 O O . PRO A 1 280 ? -18.910 -5.888 6.819 1.00 86.44 280 PRO A O 1
ATOM 2195 N N . ILE A 1 281 ? -17.117 -6.916 5.955 1.00 80.00 281 ILE A N 1
ATOM 2196 C CA . ILE A 1 281 ? -16.413 -7.128 7.236 1.00 80.00 281 ILE A CA 1
ATOM 2197 C C . ILE A 1 281 ? -15.933 -5.791 7.825 1.00 80.00 281 ILE A C 1
ATOM 2199 O O . ILE A 1 281 ? -15.826 -5.633 9.043 1.00 80.00 281 ILE A O 1
ATOM 2203 N N . PHE A 1 282 ? -15.647 -4.815 6.962 1.00 74.44 282 PHE A N 1
ATOM 2204 C CA . PHE A 1 282 ? -15.184 -3.485 7.359 1.00 74.44 282 PHE A CA 1
ATOM 2205 C C . PHE A 1 282 ? -16.308 -2.452 7.462 1.00 74.44 282 PHE A C 1
ATOM 2207 O O . PHE A 1 282 ? -16.059 -1.337 7.927 1.00 74.44 282 PHE A O 1
ATOM 2214 N N . ALA A 1 283 ? -17.531 -2.798 7.048 1.00 75.88 283 ALA A N 1
ATOM 2215 C CA . ALA A 1 283 ? -18.672 -1.916 7.215 1.00 75.88 283 ALA A CA 1
ATOM 2216 C C . ALA A 1 283 ? -18.963 -1.732 8.717 1.00 75.88 283 ALA A C 1
ATOM 2218 O O . ALA A 1 283 ? -18.938 -2.709 9.472 1.00 75.88 283 ALA A O 1
ATOM 2219 N N . PRO A 1 284 ? -19.225 -0.496 9.183 1.00 73.38 284 PRO A N 1
ATOM 2220 C CA . PRO A 1 284 ? -19.726 -0.307 10.535 1.00 73.38 284 PRO A CA 1
ATOM 2221 C C . PRO A 1 284 ? -21.024 -1.112 10.694 1.00 73.38 284 PRO A C 1
ATOM 2223 O O . PRO A 1 284 ? -21.804 -1.184 9.737 1.00 73.38 284 PRO A O 1
ATOM 2226 N N . PRO A 1 285 ? -21.263 -1.727 11.868 1.00 73.94 285 PRO A N 1
ATOM 2227 C CA . PRO A 1 285 ? -22.514 -2.426 12.109 1.00 73.94 285 PRO A CA 1
ATOM 2228 C C . PRO A 1 285 ? -23.677 -1.466 11.833 1.00 73.94 285 PRO A C 1
ATOM 2230 O O . PRO A 1 285 ? -23.562 -0.271 12.143 1.00 73.94 285 PRO A O 1
ATOM 2233 N N . PRO A 1 286 ? -24.769 -1.946 11.215 1.00 79.06 286 PRO A N 1
ATOM 2234 C CA . PRO A 1 286 ? -25.929 -1.105 10.986 1.00 79.06 286 PRO A CA 1
ATOM 2235 C C . PRO A 1 286 ? -26.365 -0.508 12.329 1.00 79.06 286 PRO A C 1
ATOM 2237 O O . PRO A 1 286 ? -26.322 -1.211 13.344 1.00 79.06 286 PRO A O 1
ATOM 2240 N N . PRO A 1 287 ? -26.736 0.785 12.367 1.00 82.19 287 PRO A N 1
ATOM 2241 C CA . PRO A 1 287 ? -27.254 1.374 13.589 1.00 82.19 287 PRO A CA 1
ATOM 2242 C C . PRO A 1 287 ? -28.414 0.504 14.090 1.00 82.19 287 PRO A C 1
ATOM 2244 O O . PRO A 1 287 ? -29.192 0.016 13.259 1.00 82.19 287 PRO A O 1
ATOM 2247 N N . PRO A 1 288 ? -28.525 0.278 15.412 1.00 84.31 288 PRO A N 1
ATOM 2248 C CA . PRO A 1 288 ? -29.637 -0.485 15.955 1.00 84.31 288 PRO A CA 1
ATOM 2249 C C . PRO A 1 288 ? -30.944 0.124 15.435 1.00 84.31 288 PRO A C 1
ATOM 2251 O O . PRO A 1 288 ? -31.028 1.357 15.331 1.00 84.31 288 PRO A O 1
ATOM 2254 N N . PRO A 1 289 ? -31.936 -0.705 15.054 1.00 87.38 289 PRO A N 1
ATOM 2255 C CA . PRO A 1 289 ? -33.212 -0.191 14.586 1.00 87.38 289 PRO A CA 1
ATOM 2256 C C . PRO A 1 289 ? -33.736 0.808 15.624 1.00 87.38 289 PRO A C 1
ATOM 2258 O O . PRO A 1 289 ? -33.602 0.549 16.826 1.00 87.38 289 PRO A O 1
ATOM 2261 N N . PRO A 1 290 ? -34.262 1.972 15.194 1.00 87.88 290 PRO A N 1
ATOM 2262 C CA . PRO A 1 290 ? -34.836 2.922 16.132 1.00 87.88 290 PRO A CA 1
ATOM 2263 C C . PRO A 1 290 ? -35.840 2.160 17.003 1.00 87.88 290 PRO A C 1
ATOM 2265 O O . PRO A 1 290 ? -36.580 1.341 16.448 1.00 87.88 290 PRO A O 1
ATOM 2268 N N . PRO A 1 291 ? -35.834 2.361 18.336 1.00 86.44 291 PRO A N 1
ATOM 2269 C CA . PRO A 1 291 ? -36.758 1.666 19.220 1.00 86.44 291 PRO A CA 1
ATOM 2270 C C . PRO A 1 291 ? -38.148 1.862 18.637 1.00 86.44 291 PRO A C 1
ATOM 2272 O O . PRO A 1 291 ? -38.564 3.007 18.445 1.00 86.44 291 PRO A O 1
ATOM 2275 N N . SER A 1 292 ? -38.802 0.762 18.255 1.00 80.25 292 SER A N 1
ATOM 2276 C CA . SER A 1 292 ? -40.152 0.790 17.706 1.00 80.25 292 SER A CA 1
ATOM 2277 C C . SER A 1 292 ? -40.986 1.617 18.669 1.00 80.25 292 SER A C 1
ATOM 2279 O O . SER A 1 292 ? -41.148 1.217 19.824 1.00 80.25 292 SER A O 1
ATOM 2281 N N . SER A 1 293 ? -41.394 2.819 18.245 1.00 77.38 293 SER A N 1
ATOM 2282 C CA . SER A 1 293 ? -42.163 3.710 19.104 1.00 77.38 293 SER A CA 1
ATOM 2283 C C . SER A 1 293 ? -43.336 2.902 19.660 1.00 77.38 293 SER A C 1
ATOM 2285 O O . SER A 1 293 ? -44.076 2.335 18.858 1.00 77.38 293 SER A O 1
ATOM 2287 N N . PRO A 1 294 ? -43.530 2.839 20.989 1.00 68.56 294 PRO A N 1
ATOM 2288 C CA . PRO A 1 294 ? -44.613 2.072 21.615 1.00 68.56 294 PRO A CA 1
ATOM 2289 C C . PRO A 1 294 ? -46.006 2.692 21.376 1.00 68.56 294 PRO A C 1
ATOM 2291 O O . PRO A 1 294 ? -46.922 2.542 22.175 1.00 68.56 294 PRO A O 1
ATOM 2294 N N . LEU A 1 295 ? -46.183 3.420 20.276 1.00 61.44 295 LEU A N 1
ATOM 2295 C CA . LEU A 1 295 ? -47.404 4.113 19.905 1.00 61.44 295 LEU A CA 1
ATOM 2296 C C . LEU A 1 295 ? -48.071 3.359 18.758 1.00 61.44 295 LEU A C 1
ATOM 2298 O O . LEU A 1 295 ? -47.760 3.624 17.600 1.00 61.44 295 LEU A O 1
ATOM 2302 N N . ALA A 1 296 ? -48.948 2.415 19.120 1.00 60.38 296 ALA A N 1
ATOM 2303 C CA . ALA A 1 296 ? -50.256 2.156 18.490 1.00 60.38 296 ALA A CA 1
ATOM 2304 C C . ALA A 1 296 ? -50.806 0.734 18.744 1.00 60.38 296 ALA A C 1
ATOM 2306 O O . ALA A 1 296 ? -51.786 0.357 18.116 1.00 60.38 296 ALA A O 1
ATOM 2307 N N . GLU A 1 297 ? -50.253 -0.062 19.663 1.00 55.25 297 GLU A N 1
ATOM 2308 C CA . GLU A 1 297 ? -50.855 -1.358 20.036 1.00 55.25 297 GLU A CA 1
ATOM 2309 C C . GLU A 1 297 ? -51.718 -1.233 21.300 1.00 55.25 297 GLU A C 1
ATOM 2311 O O . GLU A 1 297 ? -51.522 -1.966 22.254 1.00 55.25 297 GLU A O 1
ATOM 2316 N N . ASN A 1 298 ? -52.608 -0.233 21.351 1.00 61.41 298 ASN A N 1
ATOM 2317 C CA . ASN A 1 298 ? -53.681 -0.116 22.351 1.00 61.41 298 ASN A CA 1
ATOM 2318 C C . ASN A 1 298 ? -54.694 0.954 21.904 1.00 61.41 298 ASN A C 1
ATOM 2320 O O . ASN A 1 298 ? -54.725 2.061 22.438 1.00 61.41 298 ASN A O 1
ATOM 2324 N N . SER A 1 299 ? -55.499 0.648 20.888 1.00 56.03 299 SER A N 1
ATOM 2325 C CA . SER A 1 299 ? -56.756 1.360 20.619 1.00 56.03 299 SER A CA 1
ATOM 2326 C C . SER A 1 299 ? -57.650 0.519 19.709 1.00 56.03 299 SER A C 1
ATOM 2328 O O . SER A 1 299 ? -57.992 0.966 18.629 1.00 56.03 299 SER A O 1
ATOM 2330 N N . ASP A 1 300 ? -58.010 -0.687 20.141 1.00 54.94 300 ASP A N 1
ATOM 2331 C CA . ASP A 1 300 ? -59.229 -1.364 19.678 1.00 54.94 300 ASP A CA 1
ATOM 2332 C C . ASP A 1 300 ? -59.807 -2.133 20.873 1.00 54.94 300 ASP A C 1
ATOM 2334 O O . ASP A 1 300 ? -59.717 -3.354 20.997 1.00 54.94 300 ASP A O 1
ATOM 2338 N N . ALA A 1 301 ? -60.342 -1.362 21.821 1.00 60.53 301 ALA A N 1
ATOM 2339 C CA . ALA A 1 301 ? -61.418 -1.842 22.668 1.00 60.53 301 ALA A CA 1
ATOM 2340 C C . ALA A 1 301 ? -62.721 -1.736 21.860 1.00 60.53 301 ALA A C 1
ATOM 2342 O O . ALA A 1 301 ? -62.982 -0.698 21.259 1.00 60.53 301 ALA A O 1
ATOM 2343 N N . ASP A 1 302 ? -63.522 -2.798 21.910 1.00 55.75 302 ASP A N 1
ATOM 2344 C CA . ASP A 1 302 ? -64.940 -2.845 21.540 1.00 55.75 302 ASP A CA 1
ATOM 2345 C C . ASP A 1 302 ? -65.334 -2.527 20.085 1.00 55.75 302 ASP A C 1
ATOM 2347 O O . ASP A 1 302 ? -65.868 -1.463 19.786 1.00 55.75 302 ASP A O 1
ATOM 2351 N N . GLU A 1 303 ? -65.315 -3.546 19.215 1.00 54.16 303 GLU A N 1
ATOM 2352 C CA . GLU A 1 303 ? -66.417 -3.704 18.254 1.00 54.16 303 GLU A CA 1
ATOM 2353 C C . GLU A 1 303 ? -66.922 -5.154 18.210 1.00 54.16 303 GLU A C 1
ATOM 2355 O O . GLU A 1 303 ? -66.494 -6.021 17.450 1.00 54.16 303 GLU A O 1
ATOM 2360 N N . SER A 1 304 ? -67.831 -5.403 19.151 1.00 57.09 304 SER A N 1
ATOM 2361 C CA . SER A 1 304 ? -68.999 -6.276 19.074 1.00 57.09 304 SER A CA 1
ATOM 2362 C C . SER A 1 304 ? -69.256 -6.988 17.731 1.00 57.09 304 SER A C 1
ATOM 2364 O O . SER A 1 304 ? -69.654 -6.395 16.736 1.00 57.09 304 SER A O 1
ATOM 2366 N N . SER A 1 305 ? -69.171 -8.316 17.792 1.00 60.28 305 SER A N 1
ATOM 2367 C CA . SER A 1 305 ? -70.095 -9.277 17.176 1.00 60.28 305 SER A CA 1
ATOM 2368 C C . SER A 1 305 ? -70.682 -8.962 15.785 1.00 60.28 305 SER A C 1
ATOM 2370 O O . SER A 1 305 ? -71.808 -8.491 15.637 1.00 60.28 305 SER A O 1
ATOM 2372 N N . ARG A 1 306 ? -70.022 -9.460 14.732 1.00 53.06 306 ARG A N 1
ATOM 2373 C CA . ARG A 1 306 ? -70.755 -10.023 13.588 1.00 53.06 306 ARG A CA 1
ATOM 2374 C C . ARG A 1 306 ? -69.971 -11.146 12.923 1.00 53.06 306 ARG A C 1
ATOM 2376 O O . ARG A 1 306 ? -68.991 -10.939 12.219 1.00 53.06 306 ARG A O 1
ATOM 2383 N N . VAL A 1 307 ? -70.426 -12.360 13.211 1.00 55.56 307 VAL A N 1
ATOM 2384 C CA . VAL A 1 307 ? -70.020 -13.603 12.558 1.00 55.56 307 VAL A CA 1
ATOM 2385 C C . VAL A 1 307 ? -70.438 -13.531 11.092 1.00 55.56 307 VAL A C 1
ATOM 2387 O O . VAL A 1 307 ? -71.632 -13.459 10.809 1.00 55.56 307 VAL A O 1
ATOM 2390 N N . ASP A 1 308 ? -69.469 -13.588 10.180 1.00 49.34 308 ASP A N 1
ATOM 2391 C CA . ASP A 1 308 ? -69.711 -13.776 8.748 1.00 49.34 308 ASP A CA 1
ATOM 2392 C C . ASP A 1 308 ? -68.944 -15.029 8.281 1.00 49.34 308 ASP A C 1
ATOM 2394 O O . ASP A 1 308 ? -67.718 -14.997 8.127 1.00 49.34 308 ASP A O 1
ATOM 2398 N N . PRO A 1 309 ? -69.609 -16.189 8.121 1.00 59.75 309 PRO A N 1
ATOM 2399 C CA . PRO A 1 309 ? -68.940 -17.455 7.877 1.00 59.75 309 PRO A CA 1
ATOM 2400 C C . PRO A 1 309 ? -68.904 -17.766 6.379 1.00 59.75 309 PRO A C 1
ATOM 2402 O O . PRO A 1 309 ? -69.406 -18.800 5.977 1.00 59.75 309 PRO A O 1
ATOM 2405 N N . HIS A 1 310 ? -68.350 -16.905 5.523 1.00 58.19 310 HIS A N 1
ATOM 2406 C CA . HIS A 1 310 ? -68.085 -17.277 4.122 1.00 58.19 310 HIS A CA 1
ATOM 2407 C C . HIS A 1 310 ? -67.160 -16.275 3.414 1.00 58.19 310 HIS A C 1
ATOM 2409 O O . HIS A 1 310 ? -67.637 -15.356 2.756 1.00 58.19 310 HIS A O 1
ATOM 2415 N N . ARG A 1 311 ? -65.834 -16.503 3.413 1.00 46.50 311 ARG A N 1
ATOM 2416 C CA . ARG A 1 311 ? -65.019 -16.148 2.230 1.00 46.50 311 ARG A CA 1
ATOM 2417 C C . ARG A 1 311 ? -63.633 -16.797 2.166 1.00 46.50 311 ARG A C 1
ATOM 2419 O O . ARG A 1 311 ? -62.675 -16.384 2.800 1.00 46.50 311 ARG A O 1
ATOM 2426 N N . HIS A 1 312 ? -63.580 -17.829 1.330 1.00 49.06 312 HIS A N 1
ATOM 2427 C CA . HIS A 1 312 ? -62.508 -18.238 0.420 1.00 49.06 312 HIS A CA 1
ATOM 2428 C C . HIS A 1 312 ? -61.072 -17.704 0.600 1.00 49.06 312 HIS A C 1
ATOM 2430 O O . HIS A 1 312 ? -60.758 -16.569 0.263 1.00 49.06 312 HIS A O 1
ATOM 2436 N N . LYS A 1 313 ? -60.180 -18.654 0.920 1.00 54.59 313 LYS A N 1
ATOM 2437 C CA . LYS A 1 313 ? -58.887 -18.940 0.260 1.00 54.59 313 LYS A CA 1
ATOM 2438 C C . LYS A 1 313 ? -58.385 -17.872 -0.738 1.00 54.59 313 LYS A C 1
ATOM 2440 O O . LYS A 1 313 ? -58.716 -17.938 -1.919 1.00 54.59 313 LYS A O 1
ATOM 2445 N N . GLN A 1 314 ? -57.458 -17.021 -0.304 1.00 48.31 314 GLN A N 1
ATOM 2446 C CA . GLN A 1 314 ? -56.416 -16.427 -1.157 1.00 48.31 314 GLN A CA 1
ATOM 2447 C C . GLN A 1 314 ? -55.090 -16.509 -0.390 1.00 48.31 314 GLN A C 1
ATOM 2449 O O . GLN A 1 314 ? -54.844 -15.774 0.553 1.00 48.31 314 GLN A O 1
ATOM 2454 N N . GLN A 1 315 ? -54.359 -17.609 -0.565 1.00 46.84 315 GLN A N 1
ATOM 2455 C CA . GLN A 1 315 ? -53.113 -17.622 -1.339 1.00 46.84 315 GLN A CA 1
ATOM 2456 C C . GLN A 1 315 ? -52.118 -16.534 -0.910 1.00 46.84 315 GLN A C 1
ATOM 2458 O O . GLN A 1 315 ? -51.960 -15.483 -1.523 1.00 46.84 315 GLN A O 1
ATOM 2463 N N . GLN A 1 316 ? -51.405 -16.890 0.152 1.00 50.12 316 GLN A N 1
ATOM 2464 C CA . GLN A 1 316 ? -50.117 -16.374 0.576 1.00 50.12 316 GLN A CA 1
ATOM 2465 C C . GLN A 1 316 ? -49.134 -16.424 -0.611 1.00 50.12 316 GLN A C 1
ATOM 2467 O O . GLN A 1 316 ? -48.559 -17.466 -0.922 1.00 50.12 316 GLN A O 1
ATOM 2472 N N . LYS A 1 317 ? -48.991 -15.305 -1.326 1.00 45.81 317 LYS A N 1
ATOM 2473 C CA . LYS A 1 317 ? -47.974 -15.116 -2.364 1.00 45.81 317 LYS A CA 1
ATOM 2474 C C . LYS A 1 317 ? -46.848 -14.298 -1.747 1.00 45.81 317 LYS A C 1
ATOM 2476 O O . LYS A 1 317 ? -46.894 -13.072 -1.711 1.00 45.81 317 LYS A O 1
ATOM 2481 N N . SER A 1 318 ? -45.868 -15.005 -1.199 1.00 53.38 318 SER A N 1
ATOM 2482 C CA . SER A 1 318 ? -44.597 -14.431 -0.773 1.00 53.38 318 SER A CA 1
ATOM 2483 C C . SER A 1 318 ? -43.941 -13.683 -1.947 1.00 53.38 318 SER A C 1
ATOM 2485 O O . SER A 1 318 ? -43.951 -14.185 -3.078 1.00 53.38 318 SER A O 1
ATOM 2487 N N . PRO A 1 319 ? -43.382 -12.479 -1.727 1.00 54.47 319 PRO A N 1
ATOM 2488 C CA . PRO A 1 319 ? -42.617 -11.792 -2.755 1.00 54.47 319 PRO A CA 1
ATOM 2489 C C . PRO A 1 319 ? -41.349 -12.601 -3.076 1.00 54.47 319 PRO A C 1
ATOM 2491 O O . PRO A 1 319 ? -40.700 -13.115 -2.160 1.00 54.47 319 PRO A O 1
ATOM 2494 N N . PRO A 1 320 ? -40.970 -12.740 -4.359 1.00 47.06 320 PRO A N 1
ATOM 2495 C CA . PRO A 1 320 ? -39.739 -13.419 -4.722 1.00 47.06 320 PRO A CA 1
ATOM 2496 C C . PRO A 1 320 ? -38.553 -12.597 -4.218 1.00 47.06 320 PRO A C 1
ATOM 2498 O O . PRO A 1 320 ? -38.301 -11.483 -4.679 1.00 47.06 320 PRO A O 1
ATOM 2501 N N . VAL A 1 321 ? -37.800 -13.174 -3.283 1.00 51.56 321 VAL A N 1
ATOM 2502 C CA . VAL A 1 321 ? -36.445 -12.732 -2.961 1.00 51.56 321 VAL A CA 1
ATOM 2503 C C . VAL A 1 321 ? -35.620 -12.899 -4.232 1.00 51.56 321 VAL A C 1
ATOM 2505 O O . VAL A 1 321 ? -35.223 -14.004 -4.606 1.00 51.56 321 VAL A O 1
ATOM 2508 N N . PHE A 1 322 ? -35.402 -11.786 -4.927 1.00 43.94 322 PHE A N 1
ATOM 2509 C CA . PHE A 1 322 ? -34.564 -11.702 -6.112 1.00 43.94 322 PHE A CA 1
ATOM 2510 C C . PHE A 1 322 ? -33.098 -11.854 -5.687 1.00 43.94 322 PHE A C 1
ATOM 2512 O O . PHE A 1 322 ? -32.336 -10.896 -5.592 1.00 43.94 322 PHE A O 1
ATOM 2519 N N . THR A 1 323 ? -32.685 -13.090 -5.410 1.00 45.25 323 THR A N 1
ATOM 2520 C CA . THR A 1 323 ? -31.271 -13.455 -5.385 1.00 45.25 323 THR A CA 1
ATOM 2521 C C . THR A 1 323 ? -30.781 -13.444 -6.826 1.00 45.25 323 THR A C 1
ATOM 2523 O O . THR A 1 323 ? -30.808 -14.450 -7.533 1.00 45.25 323 THR A O 1
ATOM 2526 N N . LYS A 1 324 ? -30.305 -12.283 -7.288 1.00 44.75 324 LYS A N 1
ATOM 2527 C CA . LYS A 1 324 ? -29.502 -12.182 -8.512 1.00 44.75 324 LYS A CA 1
ATOM 2528 C C . LYS A 1 324 ? -28.127 -12.796 -8.238 1.00 44.75 324 LYS A C 1
ATOM 2530 O O . LYS A 1 324 ? -27.111 -12.115 -8.166 1.00 44.75 324 LYS A O 1
ATOM 2535 N N . ARG A 1 325 ? -28.104 -14.117 -8.056 1.00 44.88 325 ARG A N 1
ATOM 2536 C CA . ARG A 1 325 ? -26.902 -14.942 -8.038 1.00 44.88 325 ARG A CA 1
ATOM 2537 C C . ARG A 1 325 ? -26.492 -15.114 -9.497 1.00 44.88 325 ARG A C 1
ATOM 2539 O O . ARG A 1 325 ? -26.860 -16.083 -10.153 1.00 44.88 325 ARG A O 1
ATOM 2546 N N . SER A 1 326 ? -25.782 -14.119 -10.025 1.00 41.62 326 SER A N 1
ATOM 2547 C CA . SER A 1 326 ? -25.069 -14.236 -11.296 1.00 41.62 326 SER A CA 1
ATOM 2548 C C . SER A 1 326 ? -23.963 -15.273 -11.122 1.00 41.62 326 SER A C 1
ATOM 2550 O O . SER A 1 326 ? -22.826 -14.958 -10.781 1.00 41.62 326 SER A O 1
ATOM 2552 N N . SER A 1 327 ? -24.330 -16.537 -11.315 1.00 40.53 327 SER A N 1
ATOM 2553 C CA . SER A 1 327 ? -23.403 -17.627 -11.568 1.00 40.53 327 SER A CA 1
ATOM 2554 C C . SER A 1 327 ? -22.760 -17.375 -12.931 1.00 40.53 327 SER A C 1
ATOM 2556 O O . SER A 1 327 ? -23.238 -17.847 -13.958 1.00 40.53 327 SER A O 1
ATOM 2558 N N . MET A 1 328 ? -21.666 -16.615 -12.953 1.00 41.06 328 MET A N 1
ATOM 2559 C CA . MET A 1 328 ? -20.687 -16.754 -14.025 1.00 41.06 328 MET A CA 1
ATOM 2560 C C . MET A 1 328 ? -19.901 -18.034 -13.737 1.00 41.06 328 MET A C 1
ATOM 2562 O O . MET A 1 328 ? -18.864 -18.026 -13.080 1.00 41.06 328 MET A O 1
ATOM 2566 N N . ARG A 1 329 ? -20.434 -19.164 -14.217 1.00 36.50 329 ARG A N 1
ATOM 2567 C CA . ARG A 1 329 ? -19.605 -20.321 -14.555 1.00 36.50 329 ARG A CA 1
ATOM 2568 C C . ARG A 1 329 ? -18.707 -19.885 -15.708 1.00 36.50 329 ARG A C 1
ATOM 2570 O O . ARG A 1 329 ? -19.134 -19.891 -16.858 1.00 36.50 329 ARG A O 1
ATOM 2577 N N . VAL A 1 330 ? -17.471 -19.511 -15.403 1.00 42.00 330 VAL A N 1
ATOM 2578 C CA . VAL A 1 330 ? -16.411 -19.543 -16.409 1.00 42.00 330 VAL A CA 1
ATOM 2579 C C . VAL A 1 330 ? -16.082 -21.017 -16.618 1.00 42.00 330 VAL A C 1
ATOM 2581 O O . VAL A 1 330 ? -15.381 -21.642 -15.828 1.00 42.00 330 VAL A O 1
ATOM 2584 N N . SER A 1 331 ? -16.688 -21.597 -17.652 1.00 35.09 331 SER A N 1
ATOM 2585 C CA . SER A 1 331 ? -16.266 -22.872 -18.215 1.00 35.09 331 SER A CA 1
ATOM 2586 C C . SER A 1 331 ? -14.911 -22.644 -18.885 1.00 35.09 331 SER A C 1
ATOM 2588 O O . SER A 1 331 ? -14.841 -22.156 -20.007 1.00 35.09 331 SER A O 1
ATOM 2590 N N . LEU A 1 332 ? -13.823 -22.951 -18.178 1.00 42.44 332 LEU A N 1
ATOM 2591 C CA . LEU A 1 332 ? -12.512 -23.155 -18.792 1.00 42.44 332 LEU A CA 1
ATOM 2592 C C . LEU A 1 332 ? -12.499 -24.569 -19.384 1.00 42.44 332 LEU A C 1
ATOM 2594 O O . LEU A 1 332 ? -11.991 -25.517 -18.793 1.00 42.44 332 LEU A O 1
ATOM 2598 N N . SER A 1 333 ? -13.133 -24.706 -20.547 1.00 38.72 333 SER A N 1
ATOM 2599 C CA . SER A 1 333 ? -12.876 -25.794 -21.485 1.00 38.72 333 SER A CA 1
ATOM 2600 C C . SER A 1 333 ? -12.191 -25.176 -22.697 1.00 38.72 333 SER A C 1
ATOM 2602 O O . SER A 1 333 ? -12.771 -24.350 -23.396 1.00 38.72 333 SER A O 1
ATOM 2604 N N . GLY A 1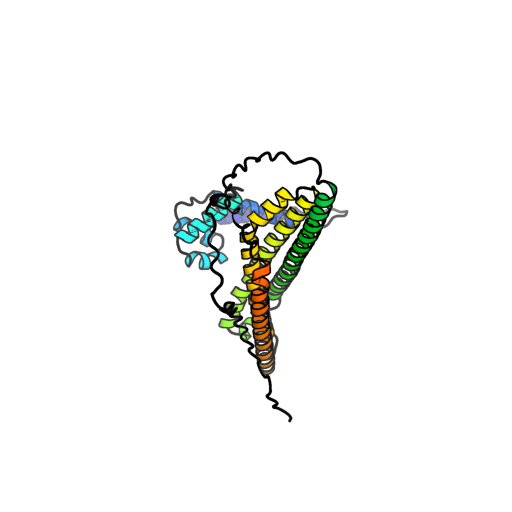 334 ? -10.923 -25.519 -22.890 1.00 33.47 334 GLY A N 1
ATOM 2605 C CA . GLY A 1 334 ? -10.097 -24.968 -23.956 1.00 33.47 334 GLY A CA 1
ATOM 2606 C C . GLY A 1 334 ? -8.690 -25.528 -23.874 1.00 33.47 334 GLY A C 1
ATOM 2607 O O . GLY A 1 334 ? -7.755 -24.818 -23.525 1.00 33.47 334 GLY A O 1
ATOM 2608 N N . GLY A 1 335 ? -8.555 -26.830 -24.129 1.00 41.72 335 GLY A N 1
ATOM 2609 C CA . GLY A 1 335 ? -7.252 -27.442 -24.351 1.00 41.72 335 GLY A CA 1
ATOM 2610 C C . GLY A 1 335 ? -6.638 -26.937 -25.652 1.00 41.72 335 GLY A C 1
ATOM 2611 O O . GLY A 1 335 ? -7.333 -26.897 -26.652 1.00 41.72 335 GLY A O 1
ATOM 2612 N N . PHE A 1 336 ? -5.362 -26.563 -25.619 1.00 39.88 336 PHE A N 1
ATOM 2613 C CA . PHE A 1 336 ? -4.417 -26.374 -26.734 1.00 39.88 336 PHE A CA 1
ATOM 2614 C C . PHE A 1 336 ? -3.133 -25.887 -26.028 1.00 39.88 336 PHE A C 1
ATOM 2616 O O . PHE A 1 336 ? -3.150 -24.837 -25.408 1.00 39.88 336 PHE A O 1
ATOM 2623 N N . PHE A 1 337 ? -2.041 -26.637 -25.898 1.00 39.84 337 PHE A N 1
ATOM 2624 C CA . PHE A 1 337 ? -1.190 -27.134 -26.969 1.00 39.84 337 PHE A CA 1
ATOM 2625 C C . PHE A 1 337 ? -0.362 -28.324 -26.466 1.00 39.84 337 PHE A C 1
ATOM 2627 O O . PHE A 1 337 ? 0.240 -28.285 -25.395 1.00 39.84 337 PHE A O 1
ATOM 2634 N N . ARG A 1 338 ? -0.304 -29.363 -27.297 1.00 36.41 338 ARG A N 1
ATOM 2635 C CA . ARG A 1 338 ? 0.673 -30.447 -27.258 1.00 36.41 338 ARG A CA 1
ATOM 2636 C C . ARG A 1 338 ? 1.495 -30.292 -28.534 1.00 36.41 338 ARG A C 1
ATOM 2638 O O . ARG A 1 338 ? 0.943 -30.521 -29.610 1.00 36.41 338 ARG A O 1
ATOM 2645 N N . ARG A 1 339 ? 2.755 -29.882 -28.421 1.00 51.06 339 ARG A N 1
ATOM 2646 C CA . ARG A 1 339 ? 3.867 -30.280 -29.295 1.00 51.06 339 ARG A CA 1
ATOM 2647 C C . ARG A 1 339 ? 5.177 -29.780 -28.723 1.00 51.06 339 ARG A C 1
ATOM 2649 O O . ARG A 1 339 ? 5.224 -28.580 -28.386 1.00 51.06 339 ARG A O 1
#

Radius of gyration: 32.27 Å; Cα contacts (8 Å, |Δi|>4): 161; chains: 1; bounding box: 117×69×70 Å

Foldseek 3Di:
DDPVVVVVVVVVVVVVPPDDDDDDDDDPDDPVVVVVVVVVVVVLVLLVPQDLPDLVSLLVSCCVPPVVCNVVSVPDDSVVSSVVSVVVNCVSVVVDPPDPPPPPDPPDDDDDDPPPPVVVVVVVVVLVVVLVVLVVLLVLLVVLQVLLVVLVVLVVLADPVLDVVLDDVLNVLSVVLSVLLNVLSVLLNVLSVVLSVVLVVCVVVVNVVVSVVSCVVCLVSNVSSVVSSVSSVLSSLSSVLSSLCSPDDNPVSVVVSVVSVVVVVVVVVVVVVVCVVCVVVSDDPDDDDDPPPPPDPDPDDDDDDDDDPDDDDDDDDDDDPPPPPPPPPPPPDDDDDDD

Nearest PDB structures (foldseek):
  7sqc-assembly1_1V  TM=2.429E-01  e=2.516E+00  Chlamydomonas reinhardtii
  1qu7-assembly1_B  TM=2.373E-01  e=7.245E+00  Escherichia coli